Protein AF-A0A3R9IF49-F1 (afdb_monomer)

Nearest PDB structures (foldseek):
  6yjb-assembly1_A  TM=4.197E-01  e=7.872E-03  Vibrio campbellii
  8a8d-assembly1_B  TM=4.995E-01  e=1.481E-02  Methanothermococcus thermolithotrophicus DSM 2095
  1v47-assembly1_B  TM=5.866E-01  e=1.271E-01  Thermus thermophilus
  8a8g-assembly1_A-2  TM=4.624E-01  e=3.590E-02  Methanothermococcus thermolithotrophicus DSM 2095
  1v47-assembly1_A  TM=5.482E-01  e=1.442E-01  Thermus thermophilus

Structure (mmCIF, N/CA/C/O backbone):
data_AF-A0A3R9IF49-F1
#
_entry.id   AF-A0A3R9IF49-F1
#
loop_
_atom_site.group_PDB
_atom_site.id
_atom_site.type_symbol
_atom_site.label_atom_id
_atom_site.label_alt_id
_atom_site.label_comp_id
_atom_site.label_asym_id
_atom_site.label_entity_id
_atom_site.label_seq_id
_atom_site.pdbx_PDB_ins_code
_atom_site.Cartn_x
_atom_site.Cartn_y
_atom_site.Cartn_z
_atom_site.occupancy
_atom_site.B_iso_or_equiv
_atom_site.auth_seq_id
_atom_site.auth_comp_id
_atom_site.auth_asym_id
_atom_site.auth_atom_id
_atom_site.pdbx_PDB_model_num
ATOM 1 N N . MET A 1 1 ? -14.231 13.032 -11.264 1.00 47.62 1 MET A N 1
ATOM 2 C CA . MET A 1 1 ? -12.954 13.617 -10.792 1.00 47.62 1 MET A CA 1
ATOM 3 C C . MET A 1 1 ? -12.631 13.028 -9.426 1.00 47.62 1 MET A C 1
ATOM 5 O O . MET A 1 1 ? -13.402 13.244 -8.494 1.00 47.62 1 MET A O 1
ATOM 9 N N . LEU A 1 2 ? -11.551 12.254 -9.310 1.00 62.62 2 LEU A N 1
ATOM 10 C CA . LEU A 1 2 ? -11.118 11.688 -8.028 1.00 62.62 2 LEU A CA 1
ATOM 11 C C . LEU A 1 2 ? -10.681 12.828 -7.089 1.00 62.62 2 LEU A C 1
ATOM 13 O O . LEU A 1 2 ? -9.998 13.767 -7.506 1.00 62.62 2 LEU A O 1
ATOM 17 N N . LYS A 1 3 ? -11.138 12.792 -5.832 1.00 67.62 3 LYS A N 1
ATOM 18 C CA . LYS A 1 3 ? -10.869 13.834 -4.816 1.00 67.62 3 LYS A CA 1
ATOM 19 C C . LYS A 1 3 ? -9.808 13.427 -3.777 1.00 67.62 3 LYS A C 1
ATOM 21 O O . LYS A 1 3 ? -9.515 14.225 -2.884 1.00 67.62 3 LYS A O 1
ATOM 26 N N . GLY A 1 4 ? -9.263 12.214 -3.884 1.00 83.62 4 GLY A N 1
ATOM 27 C CA . GLY A 1 4 ? -8.267 11.662 -2.963 1.00 83.62 4 GLY A CA 1
ATOM 28 C C . GLY A 1 4 ? -6.827 12.049 -3.310 1.00 83.62 4 GLY A C 1
ATOM 29 O O . GLY A 1 4 ? -6.534 12.530 -4.403 1.00 83.62 4 GLY A O 1
ATOM 30 N N . ASN A 1 5 ? -5.924 11.832 -2.364 1.00 95.19 5 ASN A N 1
ATOM 31 C CA . ASN 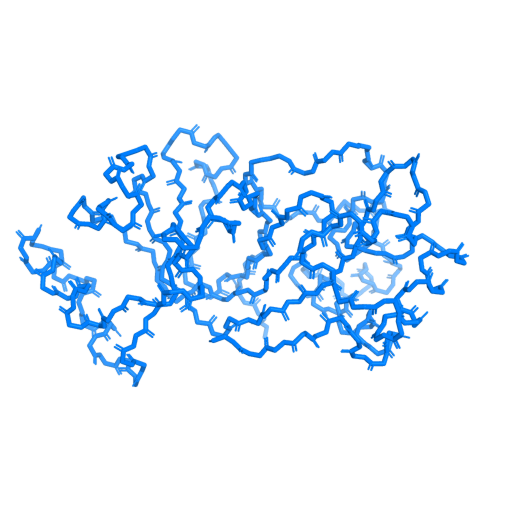A 1 5 ? -4.478 11.868 -2.548 1.00 95.19 5 ASN A CA 1
ATOM 32 C C . ASN A 1 5 ? -3.920 10.440 -2.623 1.00 95.19 5 ASN A C 1
ATOM 34 O O . ASN A 1 5 ? -4.587 9.480 -2.240 1.00 95.19 5 ASN A O 1
ATOM 38 N N . VAL A 1 6 ? -2.665 10.322 -3.055 1.00 96.75 6 VAL A N 1
ATOM 39 C CA . VAL A 1 6 ? -1.906 9.069 -2.988 1.00 96.75 6 VAL A CA 1
ATOM 40 C C . VAL A 1 6 ? -0.803 9.194 -1.949 1.00 96.75 6 VAL A C 1
ATOM 42 O O . VAL A 1 6 ? -0.102 10.208 -1.891 1.00 96.75 6 VAL A O 1
ATOM 45 N N . PHE A 1 7 ? -0.617 8.140 -1.166 1.00 97.12 7 PHE A N 1
ATOM 46 C CA . PHE A 1 7 ? 0.466 8.007 -0.207 1.00 97.12 7 PHE A CA 1
ATOM 47 C C . PHE A 1 7 ? 1.271 6.739 -0.452 1.00 97.12 7 PHE A C 1
ATOM 49 O O . PHE A 1 7 ? 0.788 5.762 -1.022 1.00 97.12 7 PHE A O 1
ATOM 56 N N . VAL A 1 8 ? 2.501 6.753 0.046 1.00 96.12 8 VAL A N 1
ATOM 57 C CA . VAL A 1 8 ? 3.316 5.556 0.226 1.00 96.12 8 VAL A CA 1
ATOM 58 C C . VAL A 1 8 ? 3.676 5.448 1.698 1.00 96.12 8 VAL A C 1
ATOM 60 O O . VAL A 1 8 ? 4.053 6.447 2.308 1.00 96.12 8 VAL A O 1
ATOM 63 N N . MET A 1 9 ? 3.557 4.253 2.267 1.00 95.38 9 MET A N 1
ATOM 64 C CA . MET A 1 9 ? 3.900 3.969 3.658 1.00 95.38 9 MET A CA 1
ATOM 65 C C . MET A 1 9 ? 4.804 2.746 3.753 1.00 95.38 9 MET A C 1
ATOM 67 O O . MET A 1 9 ? 4.499 1.683 3.214 1.00 95.38 9 MET A O 1
ATOM 71 N N . ALA A 1 10 ? 5.916 2.875 4.470 1.00 91.88 10 ALA A N 1
ATOM 72 C CA . ALA A 1 10 ? 6.783 1.746 4.765 1.00 91.88 10 ALA A CA 1
ATOM 73 C C . ALA A 1 10 ? 6.078 0.754 5.710 1.00 91.88 10 ALA A C 1
ATOM 75 O O . ALA A 1 10 ? 5.710 1.095 6.831 1.00 91.88 10 ALA A O 1
ATOM 76 N N . GLY A 1 11 ? 5.926 -0.492 5.261 1.00 89.81 11 GLY A N 1
ATOM 77 C CA . GLY A 1 11 ? 5.289 -1.580 6.002 1.00 89.81 11 GLY A CA 1
ATOM 78 C C . GLY A 1 11 ? 6.124 -2.110 7.172 1.00 89.81 11 GLY A C 1
ATOM 79 O O . GLY A 1 11 ? 5.577 -2.627 8.144 1.00 89.81 11 GLY A O 1
ATOM 80 N N . GLY A 1 12 ? 7.456 -1.987 7.098 1.00 86.75 12 GLY A N 1
ATOM 81 C CA . GLY A 1 12 ? 8.365 -2.461 8.147 1.00 86.75 12 GLY A CA 1
ATOM 82 C C . GLY A 1 12 ? 8.108 -3.922 8.531 1.00 86.75 12 GLY A C 1
ATOM 83 O O . GLY A 1 12 ? 7.781 -4.746 7.678 1.00 86.75 12 GLY A O 1
ATOM 84 N N . ASP A 1 13 ? 8.270 -4.266 9.804 1.00 84.94 13 ASP A N 1
ATOM 85 C CA . ASP A 1 13 ? 7.968 -5.622 10.289 1.00 84.94 13 ASP A CA 1
ATOM 86 C C . ASP A 1 13 ? 6.469 -5.872 10.467 1.00 84.94 13 ASP A C 1
ATOM 88 O O . ASP A 1 13 ? 6.040 -7.020 10.550 1.00 84.94 13 ASP A O 1
ATOM 92 N N . GLY A 1 14 ? 5.658 -4.810 10.466 1.00 84.00 14 GLY A N 1
ATOM 93 C CA . GLY A 1 14 ? 4.207 -4.911 10.604 1.00 84.00 14 GLY A CA 1
ATOM 94 C C . GLY A 1 14 ? 3.562 -5.711 9.474 1.00 84.00 14 GLY A C 1
ATOM 95 O O . GLY A 1 14 ? 2.568 -6.375 9.709 1.00 84.00 14 GLY A O 1
ATOM 96 N N . VAL A 1 15 ? 4.152 -5.727 8.274 1.00 89.75 15 VAL A N 1
ATOM 97 C CA . VAL A 1 15 ? 3.642 -6.550 7.163 1.00 89.75 15 VAL A CA 1
ATOM 98 C C . VAL A 1 15 ? 4.211 -7.970 7.137 1.00 89.75 15 VAL A C 1
ATOM 100 O O . VAL A 1 15 ? 3.570 -8.864 6.595 1.00 89.75 15 VAL A O 1
ATOM 103 N N . THR A 1 16 ? 5.403 -8.207 7.693 1.00 88.44 16 THR A N 1
ATOM 104 C CA . THR A 1 16 ? 6.066 -9.525 7.642 1.00 88.44 16 THR A CA 1
ATOM 105 C C . THR A 1 16 ? 5.762 -10.405 8.843 1.00 88.44 16 THR A C 1
ATOM 107 O O . THR A 1 16 ? 5.806 -11.624 8.723 1.00 88.44 16 THR A O 1
ATOM 110 N N . THR A 1 17 ? 5.474 -9.810 9.997 1.00 87.06 17 THR A N 1
ATOM 111 C CA . THR A 1 17 ? 5.221 -10.544 11.234 1.00 87.06 17 THR A CA 1
ATOM 112 C C . THR A 1 17 ? 3.748 -10.960 11.285 1.00 87.06 17 THR A C 1
ATOM 114 O O . THR A 1 17 ? 2.894 -10.084 11.426 1.00 87.06 17 THR A O 1
ATOM 117 N N . PRO A 1 18 ? 3.409 -12.265 11.204 1.00 83.69 18 PRO A N 1
ATOM 118 C CA . PRO A 1 18 ? 2.029 -12.709 10.977 1.00 83.69 18 PRO A CA 1
ATOM 119 C C . PRO A 1 18 ? 1.006 -12.181 11.988 1.00 83.69 18 PRO A C 1
ATOM 121 O O . PRO A 1 18 ? -0.112 -11.841 11.618 1.00 83.69 18 PRO A O 1
ATOM 124 N N . TYR A 1 19 ? 1.383 -12.070 13.264 1.00 82.81 19 TYR A N 1
ATOM 125 C CA . TYR A 1 19 ? 0.484 -11.578 14.311 1.00 82.81 19 TYR A CA 1
ATOM 126 C C . TYR A 1 19 ? 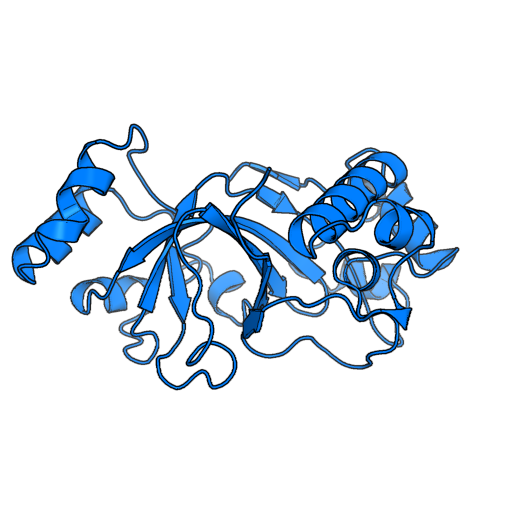0.361 -10.047 14.363 1.00 82.81 19 TYR A C 1
ATOM 128 O O . TYR A 1 19 ? -0.566 -9.563 15.002 1.00 82.81 19 TYR A O 1
ATOM 136 N N . LEU A 1 20 ? 1.256 -9.301 13.702 1.00 86.88 20 LEU A N 1
ATOM 137 C CA . LEU A 1 20 ? 1.191 -7.837 13.568 1.00 86.88 20 LEU A CA 1
ATOM 138 C C . LEU A 1 20 ? 0.577 -7.395 12.233 1.00 86.88 20 LEU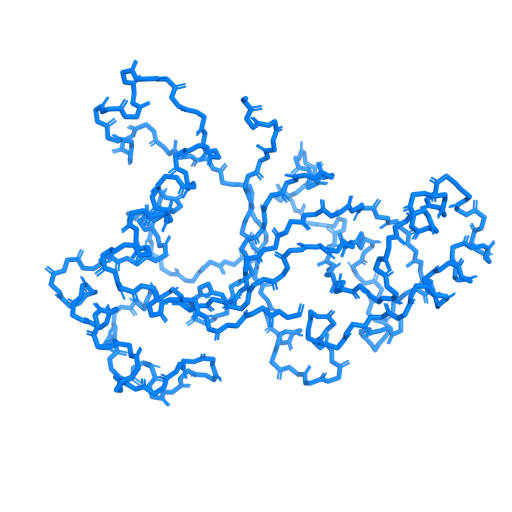 A C 1
ATOM 140 O O . LEU A 1 20 ? 0.205 -6.230 12.096 1.00 86.88 20 LEU A O 1
ATOM 144 N N . ASN A 1 21 ? 0.486 -8.298 11.252 1.00 91.56 21 ASN A N 1
ATOM 145 C CA . ASN A 1 21 ? -0.023 -7.996 9.921 1.00 91.56 21 ASN A CA 1
ATOM 146 C C . ASN A 1 21 ? -1.550 -7.910 9.917 1.00 91.56 21 ASN A C 1
ATOM 148 O O . ASN A 1 21 ? -2.245 -8.799 9.435 1.00 91.56 21 ASN A O 1
ATOM 152 N N . THR A 1 22 ? -2.059 -6.790 10.417 1.00 93.75 22 THR A N 1
ATOM 153 C CA . THR A 1 22 ? -3.482 -6.433 10.425 1.00 93.75 22 THR A CA 1
ATOM 154 C C . THR A 1 22 ? -4.024 -6.028 9.054 1.00 93.75 22 THR A C 1
ATOM 156 O O . THR A 1 22 ? -5.202 -5.695 8.949 1.00 93.75 22 THR A O 1
ATOM 159 N N . ILE A 1 23 ? -3.197 -6.046 7.999 1.00 95.56 23 ILE A N 1
ATOM 160 C CA . ILE A 1 23 ? -3.683 -5.950 6.617 1.00 95.56 23 ILE A CA 1
ATOM 161 C C . ILE A 1 23 ? -4.329 -7.275 6.217 1.00 95.56 23 ILE A C 1
ATOM 163 O O . ILE A 1 23 ? -5.469 -7.283 5.771 1.00 95.56 23 ILE A O 1
ATOM 167 N N . GLU A 1 24 ? -3.622 -8.384 6.429 1.00 94.06 24 GLU A N 1
ATOM 168 C CA . GLU A 1 24 ? -4.104 -9.736 6.107 1.00 94.06 24 GLU A CA 1
ATOM 169 C C . GLU A 1 24 ? -4.939 -10.335 7.258 1.00 94.06 24 GLU A C 1
ATOM 171 O O . GLU A 1 24 ? -5.931 -11.020 7.027 1.00 94.06 24 GLU A O 1
ATOM 176 N N . LYS A 1 25 ? -4.585 -10.050 8.518 1.00 93.75 25 LYS A N 1
ATOM 177 C CA . LYS A 1 25 ? -5.338 -10.463 9.711 1.00 93.75 25 LYS A CA 1
ATOM 178 C C . LYS A 1 25 ? -6.337 -9.374 10.105 1.00 93.75 25 LYS A C 1
ATOM 180 O O . LYS A 1 25 ? -6.077 -8.579 11.010 1.00 93.75 25 LYS A O 1
ATOM 185 N N . LYS A 1 26 ? -7.462 -9.332 9.392 1.00 95.19 26 LYS A N 1
ATOM 186 C CA . LYS A 1 26 ? -8.528 -8.342 9.602 1.00 95.19 26 LYS A CA 1
ATOM 187 C C . LYS A 1 26 ? -9.060 -8.365 11.042 1.00 95.19 26 LYS A C 1
ATOM 189 O O . LYS A 1 26 ? -9.093 -9.406 11.699 1.00 95.19 26 LYS A O 1
ATOM 194 N N . VAL A 1 27 ? -9.493 -7.203 11.522 1.00 95.38 27 VAL A N 1
ATOM 195 C CA . VAL A 1 27 ? -10.110 -7.015 12.842 1.00 95.38 27 VAL A CA 1
ATOM 196 C C . VAL A 1 27 ? -11.622 -6.947 12.671 1.00 95.38 27 VAL A C 1
ATOM 198 O O . VAL A 1 27 ? -12.117 -6.210 11.819 1.00 95.38 27 VAL A O 1
ATOM 201 N N . HIS A 1 28 ? -12.365 -7.711 13.471 1.00 96.75 28 HIS A N 1
ATOM 202 C CA . HIS A 1 28 ? -13.824 -7.744 13.389 1.00 96.75 28 HIS A CA 1
ATOM 203 C C . HIS A 1 28 ? -14.451 -6.380 13.695 1.00 96.75 28 HIS A C 1
ATOM 205 O O . HIS A 1 28 ? -14.035 -5.682 14.624 1.00 96.75 28 HIS A O 1
ATOM 211 N N . LYS A 1 29 ? -15.508 -6.041 12.948 1.00 96.25 29 LYS A N 1
ATOM 212 C CA . LYS A 1 29 ? -16.317 -4.829 13.135 1.00 96.25 29 LYS A CA 1
ATOM 213 C C . LYS A 1 29 ? -16.758 -4.669 14.588 1.00 96.25 29 LYS A C 1
ATOM 215 O O . LYS A 1 29 ? -16.563 -3.605 15.168 1.00 96.25 29 LYS A O 1
ATOM 220 N N . SER A 1 30 ? -17.296 -5.733 15.185 1.00 95.69 30 SER A N 1
ATOM 221 C CA . SER A 1 30 ? -17.774 -5.743 16.574 1.00 95.69 30 SER A CA 1
ATOM 222 C C . SER A 1 30 ? -16.684 -5.355 17.575 1.00 95.69 30 SER A C 1
ATOM 224 O O . SER A 1 30 ? -16.940 -4.589 18.501 1.00 95.69 30 SER A O 1
ATOM 226 N N . THR A 1 31 ? -15.451 -5.813 17.358 1.00 95.25 31 THR A N 1
ATOM 227 C CA . THR A 1 31 ? -14.299 -5.455 18.188 1.00 95.25 31 THR A CA 1
ATOM 228 C C . THR A 1 31 ? -13.953 -3.974 18.066 1.00 95.25 31 THR A C 1
ATOM 230 O O . THR A 1 31 ? -13.749 -3.312 19.079 1.00 95.25 31 THR A O 1
ATOM 233 N N . ILE A 1 32 ? -13.918 -3.436 16.842 1.00 95.25 32 ILE A N 1
ATOM 234 C CA . ILE A 1 32 ? -13.629 -2.013 16.603 1.00 95.25 32 ILE A CA 1
ATOM 235 C C . ILE A 1 32 ? -14.705 -1.138 17.255 1.00 95.25 32 ILE A C 1
ATOM 237 O O . ILE A 1 32 ? -14.376 -0.195 17.971 1.00 95.25 32 ILE A O 1
ATOM 241 N N . VAL A 1 33 ? -15.980 -1.468 17.037 1.00 94.81 33 VAL A N 1
ATOM 242 C CA . VAL A 1 33 ? -17.122 -0.734 17.597 1.00 94.81 33 VAL A CA 1
ATOM 243 C C . VAL A 1 33 ? -17.082 -0.743 19.124 1.00 94.81 33 VAL A C 1
ATOM 245 O O . VAL A 1 33 ? -17.115 0.325 19.722 1.00 94.81 33 VAL A O 1
ATOM 248 N N . SER A 1 34 ? -16.909 -1.910 19.752 1.00 93.75 34 SER A N 1
ATOM 249 C CA . SER A 1 34 ? -16.865 -2.032 21.217 1.00 93.75 34 SER A CA 1
ATOM 250 C C . SER A 1 34 ? -15.756 -1.182 21.858 1.00 93.75 34 SER A C 1
ATOM 252 O O . SER A 1 34 ? -15.956 -0.565 22.908 1.00 93.75 34 SER A O 1
ATOM 254 N N . ILE A 1 35 ? -14.590 -1.099 21.210 1.00 93.50 35 ILE A N 1
ATOM 255 C CA . ILE A 1 35 ? -13.485 -0.246 21.666 1.00 93.50 35 ILE A CA 1
ATOM 256 C C . ILE A 1 35 ? -13.857 1.235 21.548 1.00 93.50 35 ILE A C 1
ATOM 258 O O . ILE A 1 35 ? -13.663 1.992 22.497 1.00 93.50 35 ILE A O 1
ATOM 262 N N . LEU A 1 36 ? -14.421 1.648 20.410 1.00 92.69 36 LEU A N 1
ATOM 263 C CA . LEU A 1 36 ? -14.834 3.036 20.188 1.00 92.69 36 LEU A CA 1
ATOM 264 C C . LEU A 1 36 ? -15.948 3.475 21.151 1.00 92.69 36 LEU A C 1
ATOM 266 O O . LEU A 1 36 ? -15.927 4.612 21.616 1.00 92.69 36 LEU A O 1
ATOM 270 N N . GLU A 1 37 ? -16.882 2.583 21.487 1.00 92.69 37 GLU A N 1
ATOM 271 C CA . GLU A 1 37 ? -17.917 2.824 22.502 1.00 92.69 37 GLU A CA 1
ATOM 272 C C . GLU A 1 37 ? -17.296 3.074 23.877 1.00 92.69 37 GLU A C 1
ATOM 274 O O . GLU A 1 37 ? -17.644 4.042 24.550 1.00 92.69 37 GLU A O 1
ATOM 279 N N . THR A 1 38 ? -16.319 2.250 24.267 1.00 91.62 38 THR A N 1
ATOM 280 C CA . THR A 1 38 ? -15.616 2.383 25.553 1.00 91.62 38 THR A CA 1
ATOM 281 C C . THR A 1 38 ? -14.822 3.694 25.642 1.00 91.62 38 THR A C 1
ATOM 283 O O . THR A 1 38 ? -14.666 4.258 26.725 1.00 91.62 38 THR A O 1
ATOM 286 N N . GLU A 1 39 ? -14.339 4.211 24.510 1.00 90.19 39 GLU A N 1
ATOM 287 C CA . GLU A 1 39 ? -13.595 5.476 24.422 1.00 90.19 39 GLU A CA 1
ATOM 288 C C . GLU A 1 39 ? -14.485 6.710 24.171 1.00 90.19 39 GLU A C 1
ATOM 290 O O . GLU A 1 39 ? -13.967 7.821 24.095 1.00 90.19 39 GLU A O 1
ATOM 295 N N . ASN A 1 40 ? -15.816 6.554 24.113 1.00 83.81 40 ASN A N 1
ATOM 296 C CA . ASN A 1 40 ? -16.788 7.611 23.788 1.00 83.81 40 ASN A CA 1
ATOM 297 C C . ASN A 1 40 ? -16.578 8.270 22.404 1.00 83.81 40 ASN A C 1
ATOM 299 O O . ASN A 1 40 ? -16.945 9.426 22.184 1.00 83.81 40 ASN A O 1
ATOM 303 N N . GLU A 1 41 ? -16.044 7.527 21.433 1.00 81.75 41 GLU A N 1
ATOM 304 C CA . GLU A 1 41 ? -15.771 7.983 20.062 1.00 81.75 41 GLU A CA 1
ATOM 305 C C . GLU A 1 41 ? -16.992 7.791 19.133 1.00 81.75 41 GLU A C 1
ATOM 307 O O . GLU A 1 41 ? -16.899 7.262 18.020 1.00 81.75 41 GLU A O 1
ATOM 312 N N . CYS A 1 42 ? -18.174 8.228 19.584 1.00 74.06 42 CYS A N 1
ATOM 313 C CA . CYS A 1 42 ? -19.468 7.919 18.955 1.00 74.06 42 CYS A CA 1
ATOM 314 C C . CYS A 1 42 ? -19.588 8.358 17.485 1.00 74.06 42 CYS A C 1
ATOM 316 O O . CYS A 1 42 ? -20.250 7.693 16.686 1.00 74.06 42 CYS A O 1
ATOM 318 N N . ASN A 1 43 ? -18.904 9.438 17.096 1.00 77.81 43 ASN A N 1
ATOM 319 C CA . ASN A 1 43 ? -18.892 9.931 15.713 1.00 77.81 43 ASN A CA 1
ATOM 320 C C . ASN A 1 43 ? -18.246 8.935 14.736 1.00 77.81 43 ASN A C 1
ATOM 322 O O . ASN A 1 43 ? -18.532 8.945 13.536 1.00 77.81 43 ASN A O 1
ATOM 326 N N . ASN A 1 44 ? -17.365 8.064 15.233 1.00 81.12 44 ASN A N 1
ATOM 327 C CA . ASN A 1 44 ? -16.672 7.093 14.402 1.00 81.12 44 ASN A CA 1
ATOM 328 C C . ASN A 1 44 ? -17.504 5.831 14.142 1.00 81.12 44 ASN A C 1
ATOM 330 O O . ASN A 1 44 ? -17.361 5.230 13.077 1.00 81.12 44 ASN A O 1
ATOM 334 N N . ILE A 1 45 ? -18.406 5.496 15.066 1.00 87.94 45 ILE A N 1
ATOM 335 C CA . ILE A 1 45 ? -19.149 4.233 15.112 1.00 87.94 45 ILE A CA 1
ATOM 336 C C . ILE A 1 45 ? -20.138 4.093 13.955 1.00 87.94 45 ILE A C 1
ATOM 338 O O . ILE A 1 45 ? -20.146 3.057 13.295 1.00 87.94 45 ILE A O 1
ATOM 342 N N . LYS A 1 46 ? -20.941 5.132 13.686 1.00 89.50 46 LYS A N 1
ATOM 343 C CA . LYS A 1 46 ? -22.066 5.057 12.739 1.00 89.50 46 LYS A CA 1
ATOM 344 C C . LYS A 1 46 ? -21.645 4.535 11.361 1.00 89.50 46 LYS A C 1
ATOM 346 O O . LYS A 1 46 ? -22.182 3.541 10.892 1.00 89.50 46 LYS A O 1
ATOM 351 N N . GLU A 1 47 ? -20.625 5.143 10.759 1.00 88.38 47 GLU A N 1
ATOM 352 C CA . GLU A 1 47 ? -20.135 4.735 9.432 1.00 88.38 47 GLU A CA 1
ATOM 353 C C . GLU A 1 47 ? -19.563 3.305 9.419 1.00 88.38 47 GLU A C 1
ATOM 355 O O . GLU A 1 47 ? -19.684 2.603 8.422 1.00 88.38 47 GLU A O 1
ATOM 360 N N . ILE A 1 48 ? -18.940 2.857 10.517 1.00 92.12 48 ILE A N 1
ATOM 361 C CA . ILE A 1 48 ? -18.386 1.497 10.629 1.00 92.12 48 ILE A CA 1
ATOM 362 C C . ILE A 1 48 ? -19.514 0.466 10.763 1.00 92.12 48 ILE A C 1
ATOM 364 O O . ILE A 1 48 ? -19.425 -0.616 10.187 1.00 92.12 48 ILE A O 1
ATOM 368 N N . GLN A 1 49 ? -20.577 0.797 11.500 1.00 91.94 49 GLN A N 1
ATOM 369 C CA . GLN A 1 49 ? -21.758 -0.055 11.649 1.00 91.94 49 GLN A CA 1
ATOM 370 C C . GLN A 1 49 ? -22.567 -0.162 10.351 1.00 91.94 49 GLN A C 1
ATOM 372 O O . GLN A 1 49 ? -23.026 -1.251 10.021 1.00 91.94 49 GLN A O 1
ATOM 377 N N . GLU A 1 50 ? -22.705 0.943 9.614 1.00 92.19 50 GLU A N 1
ATOM 378 C CA . GLU A 1 50 ? -23.426 1.005 8.333 1.00 92.19 50 GLU A CA 1
ATOM 379 C C . GLU A 1 50 ? -22.684 0.304 7.180 1.00 92.19 50 GLU A C 1
ATOM 381 O O . GLU A 1 50 ? -23.280 0.032 6.141 1.00 92.19 50 GLU A O 1
ATOM 386 N N . SER A 1 51 ? -21.393 0.002 7.343 1.00 91.38 51 SER A N 1
ATOM 387 C CA . SER A 1 51 ? -20.604 -0.747 6.361 1.00 91.38 51 SER A CA 1
ATOM 388 C C . SER A 1 51 ? -21.053 -2.207 6.269 1.00 91.38 51 SER A C 1
ATOM 390 O O . SER A 1 51 ? -21.231 -2.867 7.289 1.00 91.38 51 SER A O 1
ATOM 392 N N . GLU A 1 52 ? -21.127 -2.760 5.058 1.00 93.25 52 GLU A N 1
ATOM 393 C CA . GLU A 1 52 ? -21.433 -4.185 4.833 1.00 93.25 52 GLU A CA 1
ATOM 394 C C . GLU A 1 52 ? -20.289 -5.120 5.279 1.00 93.25 52 GLU A C 1
ATOM 396 O O . GLU A 1 52 ? -20.520 -6.272 5.629 1.00 93.25 52 GLU A O 1
ATOM 401 N N . GLU A 1 53 ? -19.052 -4.616 5.329 1.00 93.12 53 GLU A N 1
ATOM 402 C CA . GLU A 1 53 ? -17.856 -5.369 5.739 1.00 93.12 53 GLU A CA 1
ATOM 403 C C . GLU A 1 53 ? -17.880 -5.782 7.218 1.00 93.12 53 GLU A C 1
ATOM 405 O O . GLU A 1 53 ? -17.888 -4.920 8.091 1.00 93.12 53 GLU A O 1
ATOM 410 N N . GLU A 1 54 ? -17.790 -7.080 7.523 1.00 95.25 54 GLU A N 1
ATOM 411 C CA . GLU A 1 54 ? -17.774 -7.611 8.903 1.00 95.25 54 GLU A CA 1
ATOM 412 C C . GLU A 1 54 ? -16.391 -7.598 9.575 1.00 95.25 54 GLU A C 1
ATOM 414 O O . GLU A 1 54 ? -16.257 -7.787 10.791 1.00 95.25 54 GLU A O 1
ATOM 419 N N . SER A 1 55 ? -15.335 -7.363 8.801 1.00 96.44 55 SER A N 1
ATOM 420 C CA . SER A 1 55 ? -13.972 -7.238 9.311 1.00 96.44 55 SER A CA 1
ATOM 421 C C . SER A 1 55 ? -13.164 -6.289 8.440 1.00 96.44 55 SER A C 1
ATOM 423 O O . SER A 1 55 ? -13.376 -6.219 7.234 1.00 96.44 55 SER A O 1
ATOM 425 N N . PHE A 1 56 ? -12.219 -5.576 9.043 1.00 97.38 56 PHE A N 1
ATOM 426 C CA . PHE A 1 56 ? -11.438 -4.560 8.352 1.00 97.38 56 PHE A CA 1
ATOM 427 C C . PHE A 1 56 ? -9.946 -4.809 8.476 1.00 97.38 56 PHE A C 1
ATOM 429 O O . PHE A 1 56 ? -9.437 -5.156 9.545 1.00 97.38 56 PHE A O 1
ATOM 436 N N . SER A 1 57 ? -9.232 -4.545 7.389 1.00 97.38 57 SER A N 1
ATOM 437 C CA . SER A 1 57 ? -7.789 -4.360 7.437 1.00 97.38 57 SER A CA 1
ATOM 438 C C . SER A 1 57 ? -7.478 -3.033 8.127 1.00 97.38 57 SER A C 1
ATOM 440 O O . SER A 1 57 ? -8.106 -2.010 7.838 1.00 97.38 57 SER A O 1
ATOM 442 N N . ILE A 1 58 ? -6.498 -3.036 9.028 1.00 96.25 58 ILE A N 1
ATOM 443 C CA . ILE A 1 58 ? -6.100 -1.842 9.782 1.00 96.25 58 ILE A CA 1
ATOM 444 C C . ILE A 1 58 ? -4.616 -1.562 9.564 1.00 96.25 58 ILE A C 1
ATOM 446 O O . ILE A 1 58 ? -3.790 -2.474 9.582 1.00 96.25 58 ILE A O 1
ATOM 450 N N . TRP A 1 59 ? -4.266 -0.289 9.394 1.00 95.06 59 TRP A N 1
ATOM 451 C CA . TRP A 1 59 ? -2.886 0.195 9.430 1.00 95.06 59 TRP A CA 1
ATOM 452 C C . TRP A 1 59 ? -2.739 1.364 10.404 1.00 95.06 59 TRP A C 1
ATOM 454 O O . TRP A 1 59 ? -3.736 1.905 10.877 1.00 95.06 59 TRP A O 1
ATOM 464 N N . GLY A 1 60 ? -1.511 1.760 10.727 1.00 92.00 60 GLY A N 1
ATOM 465 C CA . GLY A 1 60 ? -1.262 2.801 11.720 1.00 92.00 60 GLY A CA 1
ATOM 466 C C . GLY A 1 60 ? -0.097 3.709 11.358 1.00 92.00 60 GLY A C 1
ATOM 467 O O . GLY A 1 60 ? 0.841 3.300 10.673 1.00 92.00 60 GLY A O 1
ATOM 468 N N . TYR A 1 61 ? -0.152 4.952 11.834 1.00 91.44 61 TYR A N 1
ATOM 469 C CA . TYR A 1 61 ? 0.978 5.877 11.772 1.00 91.44 61 TYR A CA 1
ATOM 470 C C . TYR A 1 61 ? 1.067 6.747 13.030 1.00 91.44 61 TYR A C 1
ATOM 472 O O . TYR A 1 61 ? 0.101 6.933 13.774 1.00 91.44 61 TYR A O 1
ATOM 480 N N . SER A 1 62 ? 2.270 7.260 13.287 1.00 89.00 62 SER A N 1
ATOM 481 C CA . SER A 1 62 ? 2.560 8.073 14.468 1.00 89.00 62 SER A CA 1
ATOM 482 C C . SER A 1 62 ? 2.192 9.536 14.263 1.00 89.00 62 SER A C 1
ATOM 484 O O . SER A 1 62 ? 2.416 10.111 13.201 1.00 89.00 62 SER A O 1
ATOM 486 N N . GLU A 1 63 ? 1.760 10.193 15.333 1.00 88.12 63 GLU A N 1
ATOM 487 C CA . GLU A 1 63 ? 1.641 11.647 15.417 1.00 88.12 63 GLU A CA 1
ATOM 488 C C . GLU A 1 63 ? 2.964 12.397 15.281 1.00 88.12 63 GLU A C 1
ATOM 490 O O . GLU A 1 63 ? 2.986 13.599 15.004 1.00 88.12 63 GLU A O 1
ATOM 495 N N . ARG A 1 64 ? 4.081 11.685 15.432 1.00 86.94 64 ARG A N 1
ATOM 496 C CA . ARG A 1 64 ? 5.425 12.226 15.236 1.00 86.94 64 ARG A CA 1
ATOM 497 C C . ARG A 1 64 ? 5.882 12.177 13.780 1.00 86.94 64 ARG A C 1
ATOM 499 O O . ARG A 1 64 ? 6.949 12.713 13.493 1.00 86.94 64 ARG A O 1
ATOM 506 N N . ASP A 1 65 ? 5.099 11.592 12.870 1.00 86.31 65 ASP A N 1
ATOM 507 C CA . ASP A 1 65 ? 5.447 11.542 11.450 1.00 86.31 65 ASP A CA 1
ATOM 508 C C . ASP A 1 65 ? 5.392 12.946 10.824 1.00 86.31 65 ASP A C 1
ATOM 510 O O . ASP A 1 65 ? 4.329 13.507 10.546 1.00 86.31 65 ASP A O 1
ATOM 514 N N . ASN A 1 66 ? 6.570 13.534 10.608 1.00 85.69 66 ASN A N 1
ATOM 515 C CA . ASN A 1 66 ? 6.704 14.890 10.080 1.00 85.69 66 ASN A CA 1
ATOM 516 C C . ASN A 1 66 ? 6.188 15.032 8.640 1.00 85.69 66 ASN A C 1
ATOM 518 O O . ASN A 1 66 ? 5.807 16.135 8.252 1.00 85.69 66 ASN A O 1
ATOM 522 N N . ASN A 1 67 ? 6.135 13.945 7.865 1.00 87.62 67 ASN A N 1
ATOM 523 C CA . ASN A 1 67 ? 5.631 13.981 6.495 1.00 87.62 67 ASN A CA 1
ATOM 524 C C . ASN A 1 67 ? 4.098 14.008 6.456 1.00 87.62 67 ASN A C 1
ATOM 526 O O . ASN A 1 67 ? 3.523 14.534 5.501 1.00 87.62 67 ASN A O 1
ATOM 530 N N . LEU A 1 68 ? 3.437 13.470 7.487 1.00 90.06 68 LEU A N 1
ATOM 531 C CA . LEU A 1 68 ? 1.977 13.400 7.568 1.00 90.06 68 LEU A CA 1
ATOM 532 C C . LEU A 1 68 ? 1.342 14.498 8.428 1.00 90.06 68 LEU A C 1
ATOM 534 O O . LEU A 1 68 ? 0.179 14.813 8.203 1.00 90.06 68 LEU A O 1
ATOM 538 N N . LYS A 1 69 ? 2.076 15.147 9.345 1.00 84.00 69 LYS A N 1
ATOM 539 C CA . LYS A 1 69 ? 1.535 16.215 10.221 1.00 84.00 69 LYS A CA 1
ATOM 540 C C . LYS A 1 69 ? 0.740 17.298 9.483 1.00 84.00 69 LYS A C 1
ATOM 542 O O . LYS A 1 69 ? -0.317 17.702 9.949 1.00 84.00 69 LYS A O 1
ATOM 547 N N . GLY A 1 70 ? 1.250 17.778 8.346 1.00 82.25 70 GLY A N 1
ATOM 548 C CA . GLY A 1 70 ? 0.594 18.836 7.565 1.00 82.25 70 GLY A CA 1
ATOM 549 C C . GLY A 1 70 ? -0.356 18.332 6.477 1.00 82.25 70 GLY A C 1
ATOM 550 O O . GLY A 1 70 ? -1.089 19.122 5.893 1.00 82.25 70 GLY A O 1
ATOM 551 N N . ASN A 1 71 ? -0.310 17.040 6.148 1.00 86.56 71 ASN A N 1
ATOM 552 C CA . ASN A 1 71 ? -1.099 16.435 5.074 1.00 86.56 71 ASN A CA 1
ATOM 553 C C . ASN A 1 71 ? -1.430 14.976 5.430 1.00 86.56 71 ASN A C 1
ATOM 555 O O . ASN A 1 71 ? -0.908 14.068 4.776 1.00 86.56 71 ASN A O 1
ATOM 559 N N . PRO A 1 72 ? -2.245 14.733 6.469 1.00 93.00 72 PRO A N 1
ATOM 560 C CA . PRO A 1 72 ? -2.572 13.376 6.871 1.00 93.00 72 PRO A CA 1
ATOM 561 C C . PRO A 1 72 ? -3.475 12.702 5.825 1.00 93.00 72 PRO A C 1
ATOM 563 O O . PRO A 1 72 ? -4.193 13.398 5.094 1.00 93.00 72 PRO A O 1
ATOM 566 N N . PRO A 1 73 ? -3.464 11.361 5.751 1.00 95.44 73 PRO A N 1
ATOM 567 C CA . PRO A 1 73 ? -4.453 10.620 4.981 1.00 95.44 73 PRO A CA 1
ATOM 568 C C . PRO A 1 73 ? -5.868 10.901 5.493 1.00 95.44 73 PRO A C 1
ATOM 570 O O . PRO A 1 73 ? -6.079 11.134 6.683 1.00 95.44 73 PRO A O 1
ATOM 573 N N . LYS A 1 74 ? -6.846 10.833 4.597 1.00 95.19 74 LYS A N 1
ATOM 574 C CA . LYS A 1 74 ? -8.280 10.932 4.896 1.00 95.19 74 LYS A CA 1
ATOM 575 C C . LYS A 1 74 ? -9.067 9.882 4.113 1.00 95.19 74 LYS A C 1
ATOM 577 O O . LYS A 1 74 ? -8.527 9.219 3.232 1.00 95.19 74 LYS A O 1
ATOM 582 N N . SER A 1 75 ? -10.356 9.749 4.422 1.00 94.88 75 SER A N 1
ATOM 583 C CA . SER A 1 75 ? -11.253 8.843 3.696 1.00 94.88 75 SER A CA 1
ATOM 584 C C . SER A 1 75 ? -11.190 9.073 2.178 1.00 94.88 75 SER A C 1
ATOM 586 O O . SER A 1 75 ? -11.194 10.215 1.706 1.00 94.88 75 SER A O 1
ATOM 588 N N . GLY A 1 76 ? -11.104 7.978 1.424 1.00 95.25 76 GLY A N 1
ATOM 589 C CA . GLY A 1 76 ? -10.983 7.959 -0.032 1.00 95.25 76 GLY A CA 1
ATOM 590 C C . GLY A 1 76 ? -9.565 8.162 -0.576 1.00 95.25 76 GLY A C 1
ATOM 591 O O . GLY A 1 76 ? -9.381 8.071 -1.789 1.00 95.25 76 GLY A O 1
ATOM 592 N N . ASP A 1 77 ? -8.568 8.425 0.274 1.00 97.19 77 ASP A N 1
ATOM 593 C CA . ASP A 1 77 ? -7.170 8.447 -0.158 1.00 97.19 77 ASP A CA 1
ATOM 594 C C . ASP A 1 77 ? -6.658 7.028 -0.445 1.00 97.19 77 ASP A C 1
ATOM 596 O O . ASP A 1 77 ? -7.114 6.044 0.142 1.00 97.19 77 ASP A O 1
ATOM 600 N N . ILE A 1 78 ? -5.681 6.934 -1.344 1.00 97.69 78 ILE A N 1
ATOM 601 C CA . ILE A 1 78 ? -5.044 5.680 -1.749 1.00 97.69 78 ILE A CA 1
ATOM 602 C C . ILE A 1 78 ? -3.682 5.574 -1.081 1.00 97.69 78 ILE A C 1
ATOM 604 O O . ILE A 1 78 ? -2.928 6.549 -1.029 1.00 97.69 78 ILE A O 1
ATOM 608 N N . ILE A 1 79 ? -3.340 4.386 -0.595 1.00 98.00 79 ILE A N 1
ATOM 609 C CA . ILE A 1 79 ? -2.049 4.127 0.034 1.00 98.00 79 ILE A CA 1
ATOM 610 C C . ILE A 1 79 ? -1.413 2.900 -0.609 1.00 98.00 79 ILE A C 1
ATOM 612 O O . ILE A 1 79 ? -2.024 1.838 -0.696 1.00 98.00 79 ILE A O 1
ATOM 616 N N . PHE A 1 80 ? -0.154 3.045 -1.006 1.00 98.12 80 PHE A N 1
ATOM 617 C CA . PHE A 1 80 ? 0.723 1.918 -1.282 1.00 98.12 80 PHE A CA 1
ATOM 618 C C . PHE A 1 80 ? 1.532 1.589 -0.031 1.00 98.12 80 PHE A C 1
ATOM 620 O O . PHE A 1 80 ? 2.258 2.442 0.485 1.00 98.12 80 PHE A O 1
ATOM 627 N N . ILE A 1 81 ? 1.449 0.352 0.447 1.00 97.31 81 ILE A N 1
ATOM 628 C CA . ILE A 1 81 ? 2.283 -0.127 1.552 1.00 97.31 81 ILE A CA 1
ATOM 629 C C . ILE A 1 81 ? 3.472 -0.881 0.962 1.00 97.31 81 ILE A C 1
ATOM 631 O O . ILE A 1 81 ? 3.295 -1.835 0.204 1.00 97.31 81 ILE A O 1
ATOM 635 N N . THR A 1 82 ? 4.689 -0.451 1.292 1.00 95.94 82 THR A N 1
ATOM 636 C CA . THR A 1 82 ? 5.928 -0.968 0.689 1.00 95.94 82 THR A CA 1
ATOM 637 C C . THR A 1 82 ? 6.772 -1.769 1.671 1.00 95.94 82 THR A C 1
ATOM 639 O O . THR A 1 82 ? 6.866 -1.409 2.843 1.00 95.94 82 THR A O 1
ATOM 642 N N . LYS A 1 83 ? 7.496 -2.781 1.195 1.00 94.12 83 LYS A N 1
ATOM 643 C CA . LYS A 1 83 ? 8.533 -3.491 1.961 1.00 94.12 83 LYS A CA 1
ATOM 644 C C . LYS A 1 83 ? 9.720 -3.775 1.052 1.00 94.12 83 LYS A C 1
ATOM 646 O O . LYS A 1 83 ? 9.526 -4.117 -0.104 1.00 94.12 83 LYS A O 1
ATOM 651 N N . ASN A 1 84 ? 10.931 -3.604 1.585 1.00 92.25 84 ASN A N 1
ATOM 652 C CA . ASN A 1 84 ? 12.201 -4.039 0.991 1.00 92.25 84 ASN A CA 1
ATOM 653 C C . ASN A 1 84 ? 12.409 -3.711 -0.499 1.00 92.25 84 ASN A C 1
ATOM 655 O O . ASN A 1 84 ? 13.112 -4.446 -1.177 1.00 92.25 84 ASN A O 1
ATOM 659 N N . ASN A 1 85 ? 11.899 -2.571 -0.974 1.00 94.00 85 ASN A N 1
ATOM 660 C CA . ASN A 1 85 ? 11.920 -2.137 -2.376 1.00 94.00 85 ASN A CA 1
ATOM 661 C C . ASN A 1 85 ? 10.865 -2.769 -3.304 1.00 94.00 85 ASN A C 1
ATOM 663 O O . ASN A 1 85 ? 11.093 -2.906 -4.502 1.00 94.00 85 ASN A O 1
ATOM 667 N N . ALA A 1 86 ? 9.683 -3.081 -2.776 1.00 95.44 86 ALA A N 1
ATOM 668 C CA . ALA A 1 86 ? 8.472 -3.307 -3.562 1.00 95.44 86 ALA A CA 1
ATOM 669 C C . ALA A 1 86 ? 7.239 -2.678 -2.910 1.00 95.44 86 ALA A C 1
ATOM 671 O O . ALA A 1 86 ? 7.162 -2.554 -1.685 1.00 95.44 86 ALA A O 1
ATOM 672 N N . ALA A 1 87 ? 6.260 -2.303 -3.735 1.00 97.38 87 ALA A N 1
ATOM 673 C CA . ALA A 1 87 ? 4.890 -2.099 -3.274 1.00 97.38 87 ALA A CA 1
ATOM 674 C C . ALA A 1 87 ? 4.205 -3.458 -3.105 1.00 97.38 87 ALA A C 1
ATOM 676 O O . ALA A 1 87 ? 4.282 -4.297 -4.002 1.00 97.38 87 ALA A O 1
ATOM 677 N N . ILE A 1 88 ? 3.582 -3.655 -1.941 1.00 97.94 88 ILE A N 1
ATOM 678 C CA . ILE A 1 88 ? 3.048 -4.943 -1.473 1.00 97.94 88 ILE A CA 1
ATOM 679 C C . ILE A 1 88 ? 1.530 -4.910 -1.347 1.00 97.94 88 ILE A C 1
ATOM 681 O O . ILE A 1 88 ? 0.856 -5.891 -1.646 1.00 97.94 88 ILE A O 1
ATOM 685 N N . TYR A 1 89 ? 0.980 -3.780 -0.909 1.00 98.31 89 TYR A N 1
ATOM 686 C CA . TYR A 1 89 ? -0.462 -3.593 -0.838 1.00 98.31 89 TYR A CA 1
ATOM 687 C C . TYR A 1 89 ? -0.848 -2.268 -1.470 1.00 98.31 89 TYR A C 1
ATOM 689 O O . TYR A 1 89 ? -0.148 -1.268 -1.300 1.00 98.31 89 TYR A O 1
ATOM 697 N N . LEU A 1 90 ? -1.978 -2.281 -2.163 1.00 98.44 90 LEU A N 1
ATOM 698 C CA . LEU A 1 90 ? -2.717 -1.112 -2.601 1.00 98.44 90 LEU A CA 1
ATOM 699 C C . LEU A 1 90 ? -4.025 -1.091 -1.819 1.00 98.44 90 LEU A C 1
ATOM 701 O O . LEU A 1 90 ? -4.763 -2.073 -1.834 1.00 98.44 90 LEU A O 1
ATOM 705 N N . VAL A 1 91 ? -4.290 0.003 -1.113 1.00 98.06 91 VAL A N 1
ATOM 706 C CA . VAL A 1 91 ? -5.455 0.108 -0.229 1.00 98.06 91 VAL A CA 1
ATOM 707 C C . VAL A 1 91 ? -6.140 1.454 -0.387 1.00 98.06 91 VAL A C 1
ATOM 709 O O . VAL A 1 91 ? -5.499 2.458 -0.708 1.00 98.06 91 VAL A O 1
ATOM 712 N N . THR A 1 92 ? -7.441 1.487 -0.113 1.00 97.44 92 THR A N 1
ATOM 713 C CA . THR A 1 92 ? -8.206 2.729 0.018 1.00 97.44 92 THR A CA 1
ATOM 714 C C . THR A 1 92 ? -8.512 2.981 1.489 1.00 97.44 92 THR A C 1
ATOM 716 O O . THR A 1 92 ? -8.987 2.090 2.193 1.00 97.44 92 THR A O 1
ATOM 719 N N . VAL A 1 93 ? -8.281 4.201 1.967 1.00 97.69 93 VAL A N 1
ATOM 720 C CA . VAL A 1 93 ? -8.661 4.596 3.326 1.00 97.69 93 VAL A CA 1
ATOM 721 C C . VAL A 1 93 ? -10.181 4.670 3.403 1.00 97.69 93 VAL A C 1
ATOM 723 O O . VAL A 1 93 ? -10.809 5.496 2.740 1.00 97.69 93 VAL A O 1
ATOM 726 N N . PHE A 1 94 ? -10.784 3.820 4.226 1.00 96.06 94 PHE A N 1
ATOM 727 C CA . PHE A 1 94 ? -12.195 3.929 4.570 1.00 96.06 94 PHE A CA 1
ATOM 728 C C . PHE A 1 94 ? -12.396 5.033 5.607 1.00 96.06 94 PHE A C 1
ATOM 730 O O . PHE A 1 94 ? -13.163 5.966 5.372 1.00 96.06 94 PHE A O 1
ATOM 737 N N . LYS A 1 95 ? -11.648 4.970 6.714 1.00 94.50 95 LYS A N 1
ATOM 738 C CA . LYS A 1 95 ? -11.769 5.913 7.828 1.00 94.50 95 LYS A CA 1
ATOM 739 C C . LYS A 1 95 ? -10.450 6.072 8.579 1.00 94.50 95 LYS A C 1
ATOM 741 O O . LYS A 1 95 ? -9.622 5.164 8.584 1.00 94.50 95 LYS A O 1
ATOM 746 N N . VAL A 1 96 ? -10.268 7.225 9.217 1.00 94.56 96 VAL A N 1
ATOM 747 C CA . VAL A 1 96 ? -9.144 7.499 10.121 1.00 94.56 96 VAL A CA 1
ATOM 748 C C . VAL A 1 96 ? -9.704 7.733 11.513 1.00 94.56 96 VAL A C 1
ATOM 750 O O . VAL A 1 96 ? -10.599 8.560 11.665 1.00 94.56 96 VAL A O 1
ATOM 753 N N . ILE A 1 97 ? -9.198 7.002 12.504 1.00 94.25 97 ILE A N 1
ATOM 754 C CA . ILE A 1 97 ? -9.655 7.079 13.895 1.00 94.25 97 ILE A CA 1
ATOM 755 C C . ILE A 1 97 ? -8.472 7.202 14.856 1.00 94.25 97 ILE A C 1
ATOM 757 O O . ILE A 1 97 ? -7.344 6.801 14.550 1.00 94.25 97 ILE A O 1
ATOM 761 N N . GLU A 1 98 ? -8.749 7.708 16.050 1.00 92.06 98 GLU A N 1
ATOM 762 C CA . GLU A 1 98 ? -7.876 7.592 17.212 1.00 92.06 98 GLU A CA 1
ATOM 763 C C . GLU A 1 98 ? -8.569 6.661 18.210 1.00 92.06 98 GLU A C 1
ATOM 765 O O . GLU A 1 98 ? -9.672 6.949 18.648 1.00 92.06 98 GLU A O 1
ATOM 770 N N . ALA A 1 99 ? -7.953 5.522 18.521 1.00 89.44 99 ALA A N 1
ATOM 771 C CA . ALA A 1 99 ? -8.492 4.566 19.490 1.00 89.44 99 ALA A CA 1
ATOM 772 C C . ALA A 1 99 ? -7.332 3.862 20.192 1.00 89.44 99 ALA A C 1
ATOM 774 O O . ALA A 1 99 ? -6.571 3.139 19.542 1.00 89.44 99 ALA A O 1
ATOM 775 N N . LYS A 1 100 ? -7.115 4.124 21.480 1.00 89.25 100 LYS A N 1
ATOM 776 C CA . LYS A 1 100 ? -5.981 3.554 22.241 1.00 89.25 100 LYS A CA 1
ATOM 777 C C . LYS A 1 100 ? -6.177 2.068 22.506 1.00 89.25 100 LYS A C 1
ATOM 779 O O . LYS A 1 100 ? -5.228 1.294 22.478 1.00 89.25 100 LYS A O 1
ATOM 784 N N . GLY A 1 101 ? -7.419 1.660 22.710 1.00 86.88 101 GLY A N 1
ATOM 785 C CA . GLY A 1 101 ? -7.830 0.284 22.894 1.00 86.88 101 GLY A CA 1
ATOM 786 C C . GLY A 1 101 ? -7.634 -0.573 21.652 1.00 86.88 101 GLY A C 1
ATOM 787 O O . GLY A 1 101 ? -7.796 -1.772 21.770 1.00 86.88 101 GLY A O 1
ATOM 788 N N . LEU A 1 102 ? -7.259 -0.017 20.491 1.00 89.12 102 LEU A N 1
ATOM 789 C CA . LEU A 1 102 ? -6.803 -0.802 19.339 1.00 89.12 102 LEU A CA 1
ATOM 790 C C . LEU A 1 102 ? -5.296 -1.076 19.349 1.00 89.12 102 LEU A C 1
ATOM 792 O O . LEU A 1 102 ? -4.848 -1.890 18.554 1.00 89.12 102 LEU A O 1
ATOM 796 N N . ASP A 1 103 ? -4.502 -0.471 20.234 1.00 89.44 103 ASP A N 1
ATOM 797 C CA . ASP A 1 103 ? -3.042 -0.642 20.219 1.00 89.44 103 ASP A CA 1
ATOM 798 C C . ASP A 1 103 ? -2.616 -2.115 20.454 1.00 89.44 103 ASP A C 1
ATOM 800 O O . ASP A 1 103 ? -1.556 -2.535 19.977 1.00 89.44 103 ASP A O 1
ATOM 804 N N . TYR A 1 104 ? -3.455 -2.933 21.111 1.00 86.75 104 TYR A N 1
ATOM 805 C CA . TYR A 1 104 ? -3.184 -4.361 21.355 1.00 86.75 104 TYR A CA 1
ATOM 806 C C . TYR A 1 104 ? -3.049 -5.180 20.064 1.00 86.75 104 TYR A C 1
ATOM 808 O O . TYR A 1 104 ? -2.319 -6.174 20.053 1.00 86.75 104 TYR A O 1
ATOM 816 N N . ILE A 1 105 ? -3.688 -4.763 18.957 1.00 85.88 105 ILE A N 1
ATOM 817 C CA . ILE A 1 105 ? -3.584 -5.469 17.666 1.00 85.88 105 ILE A CA 1
ATOM 818 C C . ILE A 1 105 ? -2.143 -5.457 17.133 1.00 85.88 105 ILE A C 1
ATOM 820 O O . ILE A 1 105 ? -1.783 -6.275 16.290 1.00 85.88 105 ILE A O 1
ATOM 824 N N . TRP A 1 106 ? -1.306 -4.558 17.663 1.00 87.81 106 TRP A N 1
ATOM 825 C CA . TRP A 1 106 ? 0.116 -4.451 17.364 1.00 87.81 106 TRP A CA 1
ATOM 826 C C . TRP A 1 106 ? 1.000 -4.658 18.596 1.00 87.81 106 TRP A C 1
ATOM 828 O O . TRP A 1 106 ? 2.041 -4.010 18.716 1.00 87.81 106 TRP A O 1
ATOM 838 N N . ALA A 1 107 ? 0.607 -5.563 19.499 1.00 84.31 107 ALA A N 1
ATOM 839 C CA . ALA A 1 107 ? 1.345 -5.861 20.730 1.00 84.31 107 ALA A CA 1
ATOM 840 C C . ALA A 1 107 ? 1.588 -4.601 21.587 1.00 84.31 107 ALA A C 1
ATOM 842 O O . ALA A 1 107 ? 2.716 -4.302 21.980 1.00 84.31 107 ALA A O 1
ATOM 843 N N . ASP A 1 108 ? 0.514 -3.837 21.811 1.00 83.38 108 ASP A N 1
ATOM 844 C CA . ASP A 1 108 ? 0.466 -2.622 22.636 1.00 83.38 108 ASP A CA 1
ATOM 845 C C . ASP A 1 108 ? 1.412 -1.502 22.176 1.00 83.38 108 ASP A C 1
ATOM 847 O O . ASP A 1 108 ? 1.890 -0.681 22.969 1.00 83.38 108 ASP A O 1
ATOM 851 N N . ARG A 1 109 ? 1.684 -1.423 20.868 1.00 80.06 109 ARG A N 1
ATOM 852 C CA . ARG A 1 109 ? 2.456 -0.322 20.274 1.00 80.06 109 ARG A CA 1
ATOM 853 C C . ARG A 1 109 ? 1.660 0.985 20.285 1.00 80.06 109 ARG A C 1
ATOM 855 O O . ARG A 1 109 ? 0.991 1.339 19.321 1.00 80.06 109 ARG A O 1
ATOM 862 N N . LYS A 1 110 ? 1.854 1.769 21.345 1.00 82.69 110 LYS A N 1
ATOM 863 C CA . LYS A 1 110 ? 1.195 3.075 21.562 1.00 82.69 110 LYS A CA 1
ATOM 864 C C . LYS A 1 110 ? 1.694 4.215 20.668 1.00 82.69 110 LYS A C 1
ATOM 866 O O . LYS A 1 110 ? 1.130 5.303 20.683 1.00 82.69 110 LYS A O 1
ATOM 871 N N . SER A 1 111 ? 2.784 4.013 19.923 1.00 83.06 111 SER A N 1
ATOM 872 C CA . SER A 1 111 ? 3.389 5.063 19.089 1.00 83.06 111 SER A CA 1
ATOM 873 C C . SER A 1 111 ? 2.614 5.345 17.801 1.00 83.06 111 SER A C 1
ATOM 875 O O . SER A 1 111 ? 2.911 6.330 17.126 1.00 83.06 111 SER A O 1
ATOM 877 N N . TRP A 1 112 ? 1.637 4.508 17.444 1.00 86.94 112 TRP A N 1
ATOM 878 C CA . TRP A 1 112 ? 0.787 4.674 16.265 1.00 86.94 112 TRP A CA 1
ATOM 879 C C . TRP A 1 112 ? -0.581 5.211 16.672 1.00 86.94 112 TRP A C 1
ATOM 881 O O . TRP A 1 112 ? -1.583 4.500 16.666 1.00 86.94 112 TRP A O 1
ATOM 891 N N . LYS A 1 113 ? -0.610 6.491 17.058 1.00 90.19 113 LYS A N 1
ATOM 892 C CA . LYS A 1 113 ? -1.826 7.164 17.524 1.00 90.19 113 LYS A CA 1
ATOM 893 C C . LYS A 1 113 ? -2.983 7.050 16.531 1.00 90.19 113 LYS A C 1
ATOM 895 O O . LYS A 1 113 ? -4.099 6.767 16.964 1.00 90.19 113 LYS A O 1
ATOM 900 N N . TYR A 1 114 ? -2.712 7.244 15.241 1.00 92.88 114 TYR A N 1
ATOM 901 C CA . TYR A 1 114 ? -3.724 7.272 14.189 1.00 92.88 114 TYR A CA 1
ATOM 902 C C . TYR A 1 114 ? -3.874 5.902 13.534 1.00 92.88 114 TYR A C 1
ATOM 904 O O . TYR A 1 114 ? -2.889 5.322 13.071 1.00 92.88 114 TYR A O 1
ATOM 912 N N . LYS A 1 115 ? -5.114 5.415 13.459 1.00 94.75 115 LYS A N 1
ATOM 913 C CA . LYS A 1 115 ? -5.476 4.131 12.862 1.00 94.75 115 LYS A CA 1
ATOM 914 C C . LYS A 1 115 ? -6.246 4.372 11.576 1.00 94.75 115 LYS A C 1
ATOM 916 O O . LYS A 1 115 ? -7.195 5.150 11.535 1.00 94.75 115 LYS A O 1
ATOM 921 N N . LEU A 1 116 ? -5.813 3.695 10.527 1.00 96.50 116 LEU A N 1
ATOM 922 C CA . LEU A 1 116 ? -6.409 3.706 9.206 1.00 96.50 116 LEU A CA 1
ATOM 923 C C . LEU A 1 116 ? -7.231 2.433 9.064 1.00 96.50 116 LEU A C 1
ATOM 925 O O . LEU A 1 116 ? -6.662 1.345 9.015 1.00 96.50 116 LEU A O 1
ATOM 929 N N . ILE A 1 117 ? -8.549 2.571 8.993 1.00 97.19 117 ILE A N 1
ATOM 930 C CA . ILE A 1 117 ? -9.437 1.490 8.571 1.00 97.19 117 ILE A CA 1
ATOM 931 C C . ILE A 1 117 ? -9.432 1.484 7.047 1.00 97.19 117 ILE A C 1
ATOM 933 O O . ILE A 1 117 ? -9.620 2.531 6.418 1.00 97.19 117 ILE A O 1
ATOM 937 N N . LEU A 1 118 ? -9.181 0.324 6.453 1.00 97.62 118 LEU A N 1
ATOM 938 C CA . LEU A 1 118 ? -8.919 0.178 5.027 1.00 97.62 118 LEU A CA 1
ATOM 939 C C . LEU A 1 118 ? -10.003 -0.656 4.343 1.00 97.62 118 LEU A C 1
ATOM 941 O O . LEU A 1 118 ? -10.581 -1.556 4.947 1.00 97.62 118 LEU A O 1
ATOM 945 N N . LYS A 1 119 ? -10.230 -0.363 3.062 1.00 95.19 119 LYS A N 1
ATOM 946 C CA . LYS A 1 119 ? -11.080 -1.130 2.144 1.00 95.19 119 LYS A CA 1
ATOM 947 C C . LYS A 1 119 ? -10.407 -1.276 0.782 1.00 95.19 119 LYS A C 1
ATOM 949 O O . LYS A 1 119 ? -9.427 -0.574 0.509 1.00 95.19 119 LYS A O 1
ATOM 954 N N . ASN A 1 120 ? -10.960 -2.136 -0.075 1.00 94.94 120 ASN A N 1
ATOM 955 C CA . ASN A 1 120 ? -10.409 -2.445 -1.400 1.00 94.94 120 ASN A CA 1
ATOM 956 C C . ASN A 1 120 ? -8.917 -2.802 -1.292 1.00 94.94 120 ASN A C 1
ATOM 958 O O . ASN A 1 120 ? -8.063 -2.147 -1.893 1.00 94.94 120 ASN A O 1
ATOM 962 N N . VAL A 1 121 ? -8.599 -3.748 -0.406 1.00 97.44 121 VAL A N 1
ATOM 963 C CA . VAL A 1 121 ? -7.221 -4.117 -0.077 1.00 97.44 121 VAL A CA 1
ATOM 964 C C . VAL A 1 121 ? -6.756 -5.161 -1.076 1.00 97.44 121 VAL A C 1
ATOM 966 O O . VAL A 1 121 ? -7.218 -6.296 -1.078 1.00 97.44 121 VAL A O 1
ATOM 969 N N . ILE A 1 122 ? -5.817 -4.771 -1.930 1.00 98.00 122 ILE A N 1
ATOM 970 C CA . ILE A 1 122 ? -5.262 -5.645 -2.958 1.00 98.00 122 ILE A CA 1
ATOM 971 C C . ILE A 1 122 ? -3.802 -5.896 -2.615 1.00 98.00 122 ILE A C 1
ATOM 973 O O . ILE A 1 122 ? -3.013 -4.957 -2.472 1.00 98.00 122 ILE A O 1
ATOM 977 N N . ARG A 1 123 ? -3.420 -7.170 -2.507 1.00 97.75 123 ARG A N 1
ATOM 978 C CA . ARG A 1 123 ? -2.013 -7.551 -2.489 1.00 97.75 123 ARG A CA 1
ATOM 979 C C . ARG A 1 123 ? -1.477 -7.431 -3.907 1.00 97.75 123 ARG A C 1
ATOM 981 O O . ARG A 1 123 ? -1.937 -8.112 -4.823 1.00 97.75 123 ARG A O 1
ATOM 988 N N . ILE A 1 124 ? -0.480 -6.576 -4.060 1.00 98.38 124 ILE A N 1
ATOM 989 C CA . ILE A 1 124 ? 0.227 -6.327 -5.310 1.00 98.38 124 ILE A CA 1
ATOM 990 C C . ILE A 1 124 ? 1.706 -6.668 -5.145 1.00 98.38 124 ILE A C 1
ATOM 992 O O . ILE A 1 124 ? 2.214 -6.811 -4.034 1.00 98.38 124 ILE A O 1
ATOM 996 N N . PHE A 1 125 ? 2.414 -6.793 -6.256 1.00 98.06 125 PHE A N 1
ATOM 997 C CA . PHE A 1 125 ? 3.861 -6.896 -6.260 1.00 98.06 125 PHE A CA 1
ATOM 998 C C . PHE A 1 125 ? 4.427 -6.048 -7.390 1.00 98.06 125 PHE A C 1
ATOM 1000 O O . PHE A 1 125 ? 4.383 -6.432 -8.555 1.00 98.06 125 PHE A O 1
ATOM 1007 N N . ILE A 1 126 ? 4.942 -4.871 -7.033 1.00 97.88 126 ILE A N 1
ATOM 1008 C CA . ILE A 1 126 ? 5.577 -3.958 -7.986 1.00 97.88 126 ILE A CA 1
ATOM 1009 C C . ILE A 1 126 ? 6.991 -3.642 -7.486 1.00 97.88 126 ILE A C 1
ATOM 1011 O O . ILE A 1 126 ? 7.137 -2.885 -6.516 1.00 97.88 126 ILE A O 1
ATOM 1015 N N . PRO A 1 127 ? 8.033 -4.226 -8.098 1.00 96.00 127 PRO A N 1
ATOM 1016 C CA . PRO A 1 127 ? 9.405 -4.100 -7.630 1.00 96.00 127 PRO A CA 1
ATOM 1017 C C . PRO A 1 127 ? 10.044 -2.758 -8.010 1.00 96.00 127 PRO A C 1
ATOM 1019 O O . PRO A 1 127 ? 9.609 -2.057 -8.927 1.00 96.00 127 PRO A O 1
ATOM 1022 N N . TYR A 1 128 ? 11.079 -2.385 -7.262 1.00 94.12 128 TYR A N 1
ATOM 1023 C CA . TYR A 1 128 ? 12.030 -1.317 -7.580 1.00 94.12 128 TYR A CA 1
ATOM 1024 C C . TYR A 1 128 ? 13.417 -1.577 -6.945 1.00 94.12 128 TYR A C 1
ATOM 1026 O O . TYR A 1 128 ? 13.941 -0.710 -6.235 1.00 94.12 128 TYR A O 1
ATOM 1034 N N . PRO A 1 129 ? 14.015 -2.775 -7.118 1.00 91.56 129 PRO A N 1
ATOM 1035 C CA . PRO A 1 129 ? 15.318 -3.098 -6.545 1.00 91.56 129 PRO A CA 1
ATOM 1036 C C . PRO A 1 129 ? 16.400 -2.104 -6.982 1.00 91.56 129 PRO A C 1
ATOM 1038 O O . PRO A 1 129 ? 16.470 -1.695 -8.137 1.00 91.56 129 PRO A O 1
ATOM 1041 N N . VAL A 1 130 ? 17.272 -1.718 -6.051 1.00 82.81 130 VAL A N 1
ATOM 1042 C CA . VAL A 1 130 ? 18.337 -0.738 -6.306 1.00 82.81 130 VAL A CA 1
ATOM 1043 C C . VAL A 1 130 ? 19.682 -1.451 -6.327 1.00 82.81 130 VAL A C 1
ATOM 1045 O O . VAL A 1 130 ? 20.074 -2.028 -5.315 1.00 82.81 130 VAL A O 1
ATOM 1048 N N . GLY A 1 131 ? 20.393 -1.375 -7.455 1.00 81.31 131 GLY A N 1
ATOM 1049 C CA . GLY A 1 131 ? 21.777 -1.851 -7.577 1.00 81.31 131 GLY A CA 1
ATOM 1050 C C . GLY A 1 131 ? 21.954 -3.370 -7.472 1.00 81.31 131 GLY A C 1
ATOM 1051 O O . GLY A 1 131 ? 23.045 -3.830 -7.148 1.00 81.31 131 GLY A O 1
ATOM 1052 N N . VAL A 1 132 ? 20.891 -4.144 -7.707 1.00 87.06 132 VAL A N 1
ATOM 1053 C CA . VAL A 1 132 ? 20.899 -5.611 -7.658 1.00 87.06 132 VAL A CA 1
ATOM 1054 C C . VAL A 1 132 ? 20.092 -6.181 -8.818 1.00 87.06 132 VAL A C 1
ATOM 1056 O O . VAL A 1 132 ? 19.128 -5.563 -9.267 1.00 87.06 132 VAL A O 1
ATOM 1059 N N . ASP A 1 133 ? 20.482 -7.368 -9.279 1.00 90.94 133 ASP A 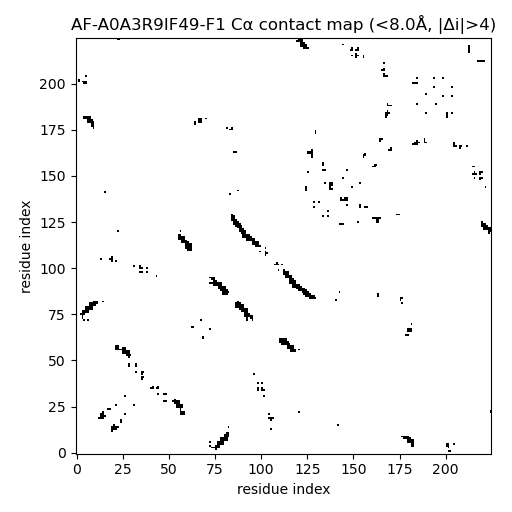N 1
ATOM 1060 C CA . ASP A 1 133 ? 19.711 -8.129 -10.259 1.00 90.94 133 ASP A CA 1
ATOM 1061 C C . ASP A 1 133 ? 18.321 -8.474 -9.697 1.00 90.94 133 ASP A C 1
ATOM 1063 O O . ASP A 1 133 ? 18.195 -8.925 -8.553 1.00 90.94 133 ASP A O 1
ATOM 1067 N N . ILE A 1 134 ? 17.280 -8.232 -10.496 1.00 92.88 134 ILE A N 1
ATOM 1068 C CA . ILE A 1 134 ? 15.892 -8.388 -10.057 1.00 92.88 134 ILE A CA 1
ATOM 1069 C C . ILE A 1 134 ? 15.540 -9.847 -9.755 1.00 92.88 134 ILE A C 1
ATOM 1071 O O . ILE A 1 134 ? 14.798 -10.081 -8.806 1.00 92.88 134 ILE A O 1
ATOM 1075 N N . GLU A 1 135 ? 16.086 -10.827 -10.481 1.00 94.44 135 GLU A N 1
ATOM 1076 C CA . GLU A 1 135 ? 15.768 -12.241 -10.250 1.00 94.44 135 GLU A CA 1
ATOM 1077 C C . GLU A 1 135 ? 16.313 -12.688 -8.898 1.00 94.44 135 GLU A C 1
ATOM 1079 O O . GLU A 1 135 ? 15.550 -13.150 -8.049 1.00 94.44 135 GLU A O 1
ATOM 1084 N N . LYS A 1 136 ? 17.603 -12.428 -8.648 1.00 94.12 136 LYS A N 1
ATOM 1085 C CA . LYS A 1 136 ? 18.235 -12.706 -7.347 1.00 94.12 136 LYS A CA 1
ATOM 1086 C C . LYS A 1 136 ? 17.537 -11.979 -6.205 1.00 94.12 136 LYS A C 1
ATOM 1088 O O . LYS A 1 136 ? 17.381 -12.520 -5.112 1.00 94.12 136 LYS A O 1
ATOM 1093 N N . TRP A 1 137 ? 17.130 -10.731 -6.430 1.00 95.19 137 TRP A N 1
ATOM 1094 C CA . TRP A 1 137 ? 16.414 -9.966 -5.416 1.00 95.19 137 TRP A CA 1
ATOM 1095 C C . TRP A 1 137 ? 15.024 -10.556 -5.137 1.00 95.19 137 TRP A C 1
ATOM 1097 O O . TRP A 1 137 ? 14.654 -10.682 -3.970 1.00 95.19 137 TRP A O 1
ATOM 1107 N N . CYS A 1 138 ? 14.286 -10.976 -6.168 1.00 95.19 138 CYS A N 1
ATOM 1108 C CA . CYS A 1 138 ? 12.988 -11.635 -6.029 1.00 95.19 138 CYS A CA 1
ATOM 1109 C C . CYS A 1 138 ? 13.094 -12.957 -5.260 1.00 95.19 138 CYS A C 1
ATOM 1111 O O . CYS A 1 138 ? 12.278 -13.193 -4.375 1.00 95.19 138 CYS A O 1
ATOM 1113 N N . GLU A 1 139 ? 14.112 -13.779 -5.522 1.00 93.19 139 GLU A N 1
ATOM 1114 C CA . GLU A 1 139 ? 14.341 -15.041 -4.797 1.00 93.19 139 GLU A CA 1
ATOM 1115 C C . GLU A 1 139 ? 14.508 -14.843 -3.281 1.00 93.19 139 GLU A C 1
ATOM 1117 O O . GLU A 1 139 ? 14.088 -15.686 -2.490 1.00 93.19 139 GLU A O 1
ATOM 1122 N N . MET A 1 140 ? 15.081 -13.711 -2.862 1.00 92.56 140 MET A N 1
ATOM 1123 C CA . MET A 1 140 ? 15.276 -13.373 -1.447 1.00 92.56 140 MET A CA 1
ATOM 1124 C C . MET A 1 140 ? 14.100 -12.599 -0.830 1.00 92.56 140 MET A C 1
ATOM 1126 O O . MET A 1 140 ? 14.071 -12.369 0.382 1.00 92.56 140 MET A O 1
ATOM 1130 N N . HIS A 1 141 ? 13.142 -12.140 -1.636 1.00 93.75 141 HIS A N 1
ATOM 1131 C CA . HIS A 1 141 ? 12.099 -11.231 -1.183 1.00 93.75 141 HIS A CA 1
ATOM 1132 C C . HIS A 1 141 ? 10.847 -11.986 -0.720 1.00 93.75 141 HIS A C 1
ATOM 1134 O O . HIS A 1 141 ? 10.140 -12.600 -1.512 1.00 93.75 141 HIS A O 1
ATOM 1140 N N . SER A 1 142 ? 10.487 -11.850 0.559 1.00 92.50 142 SER A N 1
ATOM 1141 C CA . SER A 1 142 ? 9.412 -12.631 1.201 1.00 92.50 142 SER A CA 1
ATOM 1142 C C . SER A 1 142 ? 8.011 -12.485 0.589 1.00 92.50 142 SER A C 1
ATOM 1144 O O . SER A 1 142 ? 7.145 -13.323 0.828 1.00 92.50 142 SER A O 1
ATOM 1146 N N . PHE A 1 143 ? 7.764 -11.423 -0.180 1.00 94.69 143 PHE A N 1
ATOM 1147 C CA . PHE A 1 143 ? 6.486 -11.213 -0.869 1.00 94.69 143 PHE A CA 1
ATOM 1148 C C . PHE A 1 143 ? 6.529 -11.475 -2.372 1.00 94.69 143 PHE A C 1
ATOM 1150 O O . PHE A 1 143 ? 5.468 -11.400 -2.994 1.00 94.69 143 PHE A O 1
ATOM 1157 N N . ALA A 1 144 ? 7.707 -11.732 -2.947 1.00 95.25 144 ALA A N 1
ATOM 1158 C CA . ALA A 1 144 ? 7.813 -11.959 -4.379 1.00 95.25 144 ALA A CA 1
ATOM 1159 C C . ALA A 1 144 ? 7.071 -13.248 -4.757 1.00 95.25 144 ALA A C 1
ATOM 1161 O O . ALA A 1 144 ? 7.264 -14.282 -4.111 1.00 95.25 144 ALA A O 1
ATOM 1162 N N . PRO A 1 145 ? 6.214 -13.217 -5.789 1.00 94.62 145 PRO A N 1
ATOM 1163 C CA . PRO A 1 145 ? 5.763 -14.445 -6.418 1.00 94.62 145 PRO A CA 1
ATOM 1164 C C . PRO A 1 145 ? 6.954 -15.180 -7.054 1.00 94.62 145 PRO A C 1
ATOM 1166 O O . PRO A 1 145 ? 8.019 -14.602 -7.276 1.00 94.62 145 PRO A O 1
ATOM 1169 N N . SER A 1 146 ? 6.770 -16.460 -7.382 1.00 93.88 146 SER A N 1
ATOM 1170 C CA . SER A 1 146 ? 7.780 -17.223 -8.121 1.00 93.88 146 SER A CA 1
ATOM 1171 C C . SER A 1 146 ? 8.129 -16.534 -9.442 1.00 93.88 146 SER A C 1
ATOM 1173 O O . SER A 1 146 ? 7.234 -16.013 -10.103 1.00 93.88 146 SER A O 1
ATOM 1175 N N . LEU A 1 147 ? 9.391 -16.613 -9.881 1.00 92.88 147 LEU A N 1
ATOM 1176 C CA . LEU A 1 147 ? 9.848 -15.995 -11.138 1.00 92.88 147 LEU A CA 1
ATOM 1177 C C . LEU A 1 147 ? 8.994 -16.390 -12.355 1.00 92.88 147 LEU A C 1
ATOM 1179 O O . LEU A 1 147 ? 8.741 -15.566 -13.227 1.00 92.88 147 LEU A O 1
ATOM 1183 N N . SER A 1 148 ? 8.470 -17.621 -12.384 1.00 93.56 148 SER A N 1
ATOM 1184 C CA . SER A 1 148 ? 7.550 -18.085 -13.431 1.00 93.56 148 SER A CA 1
ATOM 1185 C C . SER A 1 148 ? 6.219 -17.329 -13.498 1.00 93.56 148 SER A C 1
ATOM 1187 O O . SER A 1 148 ? 5.576 -17.356 -14.538 1.00 93.56 148 SER A O 1
ATOM 1189 N N . LYS A 1 149 ? 5.794 -16.675 -12.412 1.00 94.81 149 LYS A N 1
ATOM 1190 C CA . LYS A 1 149 ? 4.553 -15.889 -12.334 1.00 94.81 149 LYS A CA 1
ATOM 1191 C C . LYS A 1 149 ? 4.768 -14.400 -12.598 1.00 94.81 149 LYS A C 1
ATOM 1193 O O . LYS A 1 149 ? 3.791 -13.669 -12.651 1.00 94.81 149 LYS A O 1
ATOM 1198 N N . ILE A 1 150 ? 6.021 -13.954 -12.691 1.00 96.00 150 ILE A N 1
ATOM 1199 C CA . ILE A 1 150 ? 6.388 -12.539 -12.832 1.00 96.00 150 ILE A CA 1
ATOM 1200 C C . ILE A 1 150 ? 7.327 -12.326 -14.024 1.00 96.00 150 ILE A C 1
ATOM 1202 O O . ILE A 1 150 ? 8.254 -11.516 -13.969 1.00 96.00 150 ILE A O 1
ATOM 1206 N N . GLN A 1 151 ? 7.135 -13.108 -15.089 1.00 96.88 151 GLN A N 1
ATOM 1207 C CA . GLN A 1 151 ? 8.009 -13.102 -16.260 1.00 96.88 151 GLN A CA 1
ATOM 1208 C C . GLN A 1 151 ? 7.988 -11.743 -16.964 1.00 96.88 151 GLN A C 1
ATOM 1210 O O . GLN A 1 151 ? 9.045 -11.227 -17.331 1.00 96.88 151 GLN A O 1
ATOM 1215 N N . ASN A 1 152 ? 6.807 -11.138 -17.109 1.00 97.38 152 ASN A N 1
ATOM 1216 C CA . ASN A 1 152 ? 6.653 -9.830 -17.734 1.00 97.38 152 ASN A CA 1
ATOM 1217 C C . ASN A 1 152 ? 7.155 -8.710 -16.823 1.00 97.38 152 ASN A C 1
ATOM 1219 O O . ASN A 1 152 ? 7.841 -7.812 -17.306 1.00 97.38 152 ASN A O 1
ATOM 1223 N N . ILE A 1 153 ? 6.905 -8.786 -15.510 1.00 96.94 153 ILE A N 1
ATOM 1224 C CA . ILE A 1 153 ? 7.505 -7.852 -14.537 1.00 96.94 153 ILE A CA 1
ATOM 1225 C C . ILE A 1 153 ? 9.033 -7.868 -14.642 1.00 96.94 153 ILE A C 1
ATOM 1227 O O . ILE A 1 153 ? 9.658 -6.814 -14.752 1.00 96.94 153 ILE A O 1
ATOM 1231 N N . ASN A 1 154 ? 9.633 -9.060 -14.620 1.00 95.12 154 ASN A N 1
ATOM 1232 C CA . ASN A 1 154 ? 11.078 -9.244 -14.705 1.00 95.12 154 ASN A CA 1
ATOM 1233 C C . ASN A 1 154 ? 11.635 -8.681 -16.021 1.00 95.12 154 ASN A C 1
ATOM 1235 O O . ASN A 1 154 ? 12.579 -7.893 -16.007 1.00 95.12 154 ASN A O 1
ATOM 1239 N N . LYS A 1 155 ? 10.999 -9.018 -17.150 1.00 95.19 155 LYS A N 1
ATOM 1240 C CA . LYS A 1 155 ? 11.371 -8.514 -18.475 1.00 95.19 155 LYS A CA 1
ATOM 1241 C C . LYS A 1 155 ? 11.334 -6.986 -18.539 1.00 95.19 155 LYS A C 1
ATOM 1243 O O . LYS A 1 155 ? 12.333 -6.367 -18.877 1.00 95.19 155 LYS A O 1
ATOM 1248 N N . ILE A 1 156 ? 10.212 -6.374 -18.162 1.00 94.94 156 ILE A N 1
ATOM 1249 C CA . ILE A 1 156 ? 10.022 -4.917 -18.214 1.00 94.94 156 ILE A CA 1
ATOM 1250 C C . ILE A 1 156 ? 11.033 -4.187 -17.326 1.00 94.94 156 ILE A C 1
ATOM 1252 O O . ILE A 1 156 ? 11.554 -3.134 -17.704 1.00 94.94 156 ILE A O 1
ATOM 1256 N N . TYR A 1 157 ? 11.337 -4.746 -16.154 1.00 93.25 157 TYR A N 1
ATOM 1257 C CA . TYR A 1 157 ? 12.342 -4.162 -15.279 1.00 93.25 157 TYR A CA 1
ATOM 1258 C C . TYR A 1 157 ? 13.756 -4.284 -15.861 1.00 93.25 157 TYR A C 1
ATOM 1260 O O . TYR A 1 157 ? 14.518 -3.328 -15.796 1.00 93.25 157 TYR A O 1
ATOM 1268 N N . LYS A 1 158 ? 14.119 -5.424 -16.458 1.00 92.31 158 LYS A N 1
ATOM 1269 C CA . LYS A 1 158 ? 15.432 -5.604 -17.100 1.00 92.31 158 LYS A CA 1
ATOM 1270 C C . LYS A 1 158 ? 15.606 -4.718 -18.336 1.00 92.31 158 LYS A C 1
ATOM 1272 O O . LYS A 1 158 ? 16.681 -4.160 -18.531 1.00 92.31 158 LYS A O 1
ATOM 1277 N N . ASP A 1 159 ? 14.555 -4.570 -19.135 1.00 92.62 159 ASP A N 1
ATOM 1278 C CA . ASP A 1 159 ? 14.608 -3.846 -20.407 1.00 92.62 159 ASP A CA 1
ATOM 1279 C C . ASP A 1 159 ? 14.548 -2.323 -20.222 1.00 92.62 159 ASP A C 1
ATOM 1281 O O . ASP A 1 159 ? 15.032 -1.570 -21.066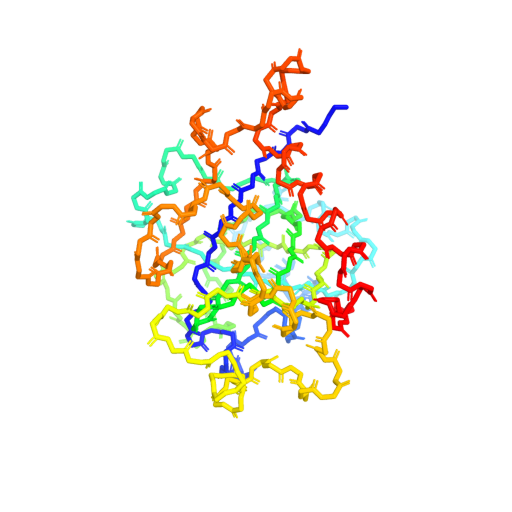 1.00 92.62 159 ASP A O 1
ATOM 1285 N N . SER A 1 160 ? 13.884 -1.835 -19.170 1.00 89.75 160 SER A N 1
ATOM 1286 C CA . SER A 1 160 ? 13.570 -0.402 -19.042 1.00 89.75 160 SER A CA 1
ATOM 1287 C C . SER A 1 160 ? 13.545 0.124 -17.606 1.00 89.75 160 SER A C 1
ATOM 1289 O O . SER A 1 160 ? 13.167 1.272 -17.391 1.00 89.75 160 SER A O 1
ATOM 1291 N N . GLU A 1 161 ? 13.895 -0.700 -16.615 1.00 89.62 161 GLU A N 1
ATOM 1292 C CA . GLU A 1 161 ? 13.834 -0.387 -15.176 1.00 89.62 161 GLU A CA 1
ATOM 1293 C C . GLU A 1 161 ? 12.448 0.082 -14.693 1.00 89.62 161 GLU A C 1
ATOM 1295 O O . GLU A 1 161 ? 12.302 0.660 -13.610 1.00 89.62 161 GLU A O 1
ATOM 1300 N N . ILE A 1 162 ? 11.393 -0.196 -15.470 1.00 92.94 162 ILE A N 1
ATOM 1301 C CA . ILE A 1 162 ? 10.034 0.237 -15.150 1.00 92.94 162 ILE A CA 1
ATOM 1302 C C . ILE A 1 162 ? 9.511 -0.589 -13.973 1.00 92.94 162 ILE A C 1
ATOM 1304 O O . ILE A 1 162 ? 9.368 -1.808 -14.026 1.00 92.94 162 ILE A O 1
ATOM 1308 N N . GLY A 1 163 ? 9.179 0.114 -12.896 1.00 94.94 163 GLY A N 1
ATOM 1309 C CA . GLY A 1 163 ? 8.751 -0.461 -11.626 1.00 94.94 163 GLY A CA 1
ATOM 1310 C C . GLY A 1 163 ? 8.038 0.576 -10.769 1.00 94.94 163 GLY A C 1
ATOM 1311 O O . GLY A 1 163 ? 7.621 1.628 -11.256 1.00 94.94 163 GLY A O 1
ATOM 1312 N N . PHE A 1 164 ? 7.924 0.339 -9.464 1.00 96.75 164 PHE A N 1
ATOM 1313 C CA . PHE A 1 164 ? 7.042 1.151 -8.615 1.00 96.75 164 PHE A CA 1
ATOM 1314 C C . PHE A 1 164 ? 7.404 2.645 -8.596 1.00 96.75 164 PHE A C 1
ATOM 1316 O O . PHE A 1 164 ? 6.535 3.511 -8.540 1.00 96.75 164 PHE A O 1
ATOM 1323 N N . ARG A 1 165 ? 8.696 2.971 -8.711 1.00 93.88 165 ARG A N 1
ATOM 1324 C CA . ARG A 1 165 ? 9.185 4.359 -8.771 1.00 93.88 165 ARG A CA 1
ATOM 1325 C C . ARG A 1 165 ? 8.729 5.125 -10.006 1.00 93.88 165 ARG A C 1
ATOM 1327 O O . ARG A 1 165 ? 8.588 6.343 -9.925 1.00 93.88 165 ARG A O 1
ATOM 1334 N N . HIS A 1 166 ? 8.470 4.427 -11.107 1.00 93.81 166 HIS A N 1
ATOM 1335 C CA . HIS A 1 166 ? 7.908 5.021 -12.316 1.00 93.81 166 HIS A CA 1
ATOM 1336 C C . HIS A 1 166 ? 6.452 5.434 -12.088 1.00 93.81 166 HIS A C 1
ATOM 1338 O O . HIS A 1 166 ? 6.054 6.546 -12.441 1.00 93.81 166 HIS A O 1
ATOM 1344 N N . ILE A 1 167 ? 5.689 4.583 -11.397 1.00 96.44 167 ILE A N 1
ATOM 1345 C CA . ILE A 1 167 ? 4.282 4.824 -11.061 1.00 96.44 167 ILE A CA 1
ATOM 1346 C C . ILE A 1 167 ? 4.129 6.069 -10.177 1.00 96.44 167 ILE A C 1
ATOM 1348 O O . ILE A 1 167 ? 3.262 6.899 -10.428 1.00 96.44 167 ILE A O 1
ATOM 1352 N N . ILE A 1 168 ? 5.002 6.245 -9.180 1.00 95.75 168 ILE A N 1
ATOM 1353 C CA . ILE A 1 168 ? 4.898 7.346 -8.204 1.00 95.75 168 ILE A CA 1
ATOM 1354 C C . ILE A 1 168 ? 5.759 8.581 -8.518 1.00 95.75 168 ILE A C 1
ATOM 1356 O O . ILE A 1 168 ? 5.905 9.434 -7.641 1.00 95.75 168 ILE A O 1
ATOM 1360 N N . GLY A 1 169 ? 6.361 8.676 -9.712 1.00 91.25 169 GLY A N 1
ATOM 1361 C CA . GLY A 1 169 ? 7.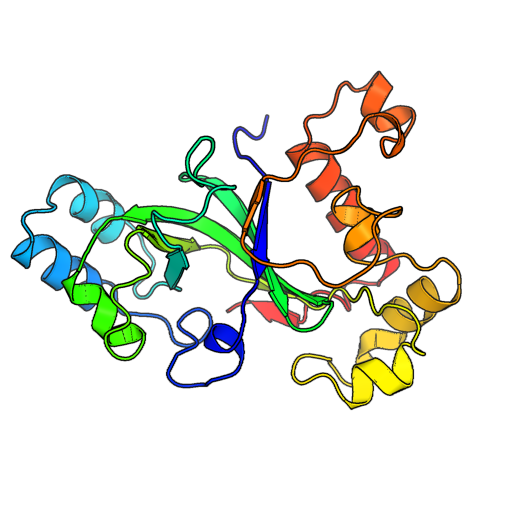176 9.833 -10.123 1.00 91.25 169 GLY A CA 1
ATOM 1362 C C . GLY A 1 169 ? 8.384 10.070 -9.215 1.00 91.25 169 GLY A C 1
ATOM 1363 O O . GLY A 1 169 ? 8.494 11.106 -8.559 1.00 91.25 169 GLY A O 1
ATOM 1364 N N . ARG A 1 170 ? 9.224 9.040 -9.062 1.00 88.31 170 ARG A N 1
ATOM 1365 C CA . ARG A 1 170 ? 10.453 9.067 -8.251 1.00 88.31 170 ARG A CA 1
ATOM 1366 C C . ARG A 1 170 ? 11.611 8.336 -8.930 1.00 88.31 170 ARG A C 1
ATOM 1368 O O . ARG A 1 170 ? 12.428 7.724 -8.239 1.00 88.31 170 ARG A O 1
ATOM 1375 N N . GLN A 1 171 ? 11.683 8.386 -10.259 1.00 82.25 171 GLN A N 1
ATOM 1376 C CA . GLN A 1 171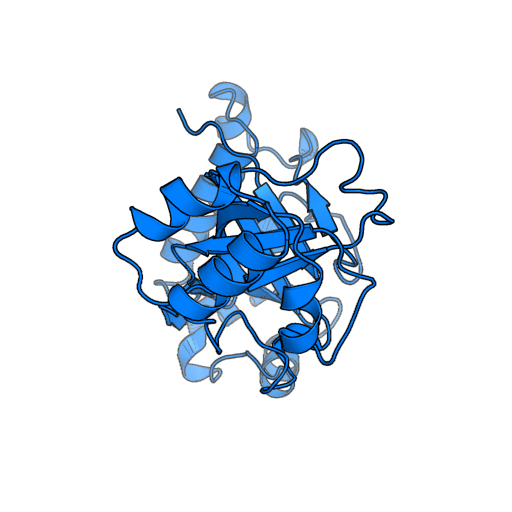 ? 12.684 7.660 -11.049 1.00 82.25 171 GLN A CA 1
ATOM 1377 C C . GLN A 1 171 ? 14.118 8.059 -10.663 1.00 82.25 171 GLN A C 1
ATOM 1379 O O . GLN A 1 171 ? 14.977 7.201 -10.504 1.00 82.25 171 GLN A O 1
ATOM 1384 N N . LEU A 1 172 ? 14.358 9.351 -10.411 1.00 78.94 172 LEU A N 1
ATOM 1385 C CA . LEU A 1 172 ? 15.693 9.889 -10.109 1.00 78.94 172 LEU A CA 1
ATOM 1386 C C . LEU A 1 172 ? 16.138 9.724 -8.645 1.00 78.94 172 LEU A C 1
ATOM 1388 O O . LEU A 1 172 ? 17.244 10.125 -8.279 1.00 78.94 172 LEU A O 1
ATOM 1392 N N . LYS A 1 173 ? 15.283 9.207 -7.755 1.00 80.75 173 LYS A N 1
ATOM 1393 C CA . LYS A 1 173 ? 15.657 9.007 -6.346 1.00 80.75 173 LYS A CA 1
ATOM 1394 C C . LYS A 1 173 ? 16.429 7.706 -6.199 1.00 80.75 173 LYS A C 1
ATOM 1396 O O . LYS A 1 173 ? 16.127 6.741 -6.879 1.00 80.75 173 LYS A O 1
ATOM 1401 N N . THR A 1 174 ? 17.371 7.635 -5.265 1.00 73.25 174 THR A N 1
ATOM 1402 C CA . THR A 1 174 ? 18.096 6.406 -4.896 1.00 73.25 174 THR A CA 1
ATOM 1403 C C . THR A 1 174 ? 17.730 5.987 -3.466 1.00 73.25 174 THR A C 1
ATOM 1405 O O . THR A 1 174 ? 17.197 6.787 -2.697 1.00 73.25 174 THR A O 1
ATOM 1408 N N . GLY A 1 175 ? 17.915 4.710 -3.121 1.00 76.62 175 GLY A N 1
ATOM 1409 C CA . GLY A 1 175 ? 17.664 4.177 -1.769 1.00 76.62 175 GLY A CA 1
ATOM 1410 C C . GLY A 1 175 ? 16.221 3.738 -1.480 1.00 76.62 175 GLY A C 1
ATOM 1411 O O . GLY A 1 175 ? 15.311 3.963 -2.267 1.00 76.62 175 GLY A O 1
ATOM 1412 N N . ALA A 1 176 ? 15.989 3.076 -0.349 1.00 80.94 176 ALA A N 1
ATOM 1413 C CA . ALA A 1 176 ? 14.656 2.591 0.005 1.00 80.94 176 ALA A CA 1
ATOM 1414 C C . ALA A 1 176 ? 13.694 3.740 0.359 1.00 80.94 176 ALA A C 1
ATOM 1416 O O . ALA A 1 176 ? 14.095 4.762 0.915 1.00 80.94 176 ALA A O 1
ATOM 1417 N N . ILE A 1 177 ? 12.404 3.554 0.074 1.00 85.06 177 ILE A N 1
ATOM 1418 C CA . ILE A 1 177 ? 11.361 4.463 0.559 1.00 85.06 177 ILE A CA 1
ATOM 1419 C C . ILE A 1 177 ? 11.191 4.217 2.062 1.00 85.06 177 ILE A C 1
ATOM 1421 O O . ILE A 1 177 ? 10.849 3.110 2.471 1.00 85.06 177 ILE A O 1
ATOM 1425 N N . GLN A 1 178 ? 11.466 5.239 2.872 1.00 81.38 178 GLN A N 1
ATOM 1426 C CA . GLN A 1 178 ? 11.396 5.177 4.333 1.00 81.38 178 GLN A CA 1
ATOM 1427 C C . GLN A 1 178 ? 10.245 6.040 4.857 1.00 81.38 178 GLN A C 1
ATOM 1429 O O . GLN A 1 178 ? 10.015 7.144 4.359 1.00 81.38 178 GLN A O 1
ATOM 1434 N N . GLY A 1 179 ? 9.560 5.546 5.891 1.00 84.69 179 GLY A N 1
ATOM 1435 C CA . GLY A 1 179 ? 8.447 6.240 6.544 1.00 84.69 179 GLY A CA 1
ATOM 1436 C C . GLY A 1 179 ? 7.193 6.354 5.673 1.00 84.69 179 GLY A C 1
ATOM 1437 O O . GLY A 1 179 ? 6.982 5.557 4.756 1.00 84.69 179 GLY A O 1
ATOM 1438 N N . ALA A 1 180 ? 6.346 7.333 5.985 1.00 91.00 180 ALA A N 1
ATOM 1439 C CA . ALA A 1 180 ? 5.188 7.679 5.176 1.00 91.00 180 ALA A CA 1
ATOM 1440 C C . ALA A 1 180 ? 5.443 8.941 4.347 1.00 91.00 180 ALA A C 1
ATOM 1442 O O . ALA A 1 180 ? 6.175 9.838 4.762 1.00 91.00 180 ALA A O 1
ATOM 1443 N N . LEU A 1 181 ? 4.831 9.033 3.168 1.00 91.19 181 LEU A N 1
ATOM 1444 C CA . LEU A 1 181 ? 4.882 10.224 2.331 1.00 91.19 181 LEU A CA 1
ATOM 1445 C C . LEU A 1 181 ? 3.605 10.401 1.516 1.00 91.19 181 LEU A C 1
ATOM 1447 O O . LEU A 1 181 ? 3.058 9.445 0.972 1.00 91.19 181 LEU A O 1
ATOM 1451 N N . LYS A 1 182 ? 3.184 11.656 1.363 1.00 94.56 182 LYS A N 1
ATOM 1452 C CA . LYS A 1 182 ? 2.241 12.053 0.317 1.00 94.56 182 LYS A CA 1
ATOM 1453 C C . LYS A 1 182 ? 2.976 12.126 -1.019 1.00 94.56 182 LYS A C 1
ATOM 1455 O O . LYS A 1 182 ? 4.032 12.759 -1.112 1.00 94.56 182 LYS A O 1
ATOM 1460 N N . ILE A 1 183 ? 2.421 11.500 -2.050 1.00 94.75 183 ILE A N 1
ATOM 1461 C CA . ILE A 1 183 ? 2.966 11.573 -3.403 1.00 94.75 183 ILE A CA 1
ATOM 1462 C C . ILE A 1 183 ? 2.633 12.928 -4.018 1.00 94.75 183 ILE A C 1
ATOM 1464 O O . ILE A 1 183 ? 1.500 13.402 -3.954 1.00 94.75 183 ILE A O 1
ATOM 1468 N N . LYS A 1 184 ? 3.667 13.541 -4.591 1.00 93.44 184 LYS A N 1
ATOM 1469 C CA . LYS A 1 184 ? 3.594 14.707 -5.465 1.00 93.44 184 LYS A CA 1
ATOM 1470 C C . LYS A 1 184 ? 4.478 14.399 -6.659 1.00 93.44 184 LYS A C 1
ATOM 1472 O O . LYS A 1 184 ? 5.667 14.163 -6.438 1.00 93.44 184 LYS A O 1
ATOM 1477 N N . ILE A 1 185 ? 3.912 14.356 -7.862 1.00 94.62 185 ILE A N 1
ATOM 1478 C CA . ILE A 1 185 ? 4.674 14.036 -9.067 1.00 94.62 185 ILE A CA 1
ATOM 1479 C C . ILE A 1 185 ? 5.413 15.307 -9.492 1.00 94.62 185 ILE A C 1
ATOM 1481 O O . ILE A 1 185 ? 4.762 16.312 -9.795 1.00 94.62 185 ILE A O 1
ATOM 1485 N N . PRO A 1 186 ? 6.756 15.317 -9.489 1.00 92.19 186 PRO A N 1
ATOM 1486 C CA . PRO A 1 186 ? 7.505 16.476 -9.948 1.00 92.19 186 PRO A CA 1
ATOM 1487 C C . PRO A 1 186 ? 7.205 16.787 -11.417 1.00 92.19 186 PRO A C 1
ATOM 1489 O O . PRO A 1 186 ? 7.051 15.877 -12.225 1.00 92.19 186 PRO A O 1
ATOM 1492 N N . GLU A 1 187 ? 7.193 18.065 -11.800 1.00 91.06 187 GLU A N 1
ATOM 1493 C CA . GLU A 1 187 ? 6.916 18.473 -13.190 1.00 91.06 187 GLU A CA 1
ATOM 1494 C C . GLU A 1 187 ? 7.887 17.863 -14.213 1.00 91.06 187 GLU A C 1
ATOM 1496 O O . GLU A 1 187 ? 7.512 17.620 -15.359 1.00 91.06 187 GLU A O 1
ATOM 1501 N N . TYR A 1 188 ? 9.132 17.589 -13.819 1.00 89.94 188 TYR A N 1
ATOM 1502 C CA . TYR A 1 188 ? 10.105 16.924 -14.690 1.00 89.94 188 TYR A CA 1
ATOM 1503 C C . TYR A 1 188 ? 9.806 15.431 -14.898 1.00 89.94 188 TYR A C 1
ATOM 1505 O O . TYR A 1 188 ? 10.184 14.895 -15.932 1.00 89.94 188 TYR A O 1
ATOM 1513 N N . ASP A 1 189 ? 9.095 14.785 -13.970 1.00 91.94 189 ASP A N 1
ATOM 1514 C CA . ASP A 1 189 ? 8.701 13.375 -14.077 1.00 91.94 189 ASP A CA 1
ATOM 1515 C C . ASP A 1 189 ? 7.354 13.203 -14.792 1.00 91.94 189 ASP A C 1
ATOM 1517 O O . ASP A 1 189 ? 6.945 12.067 -15.038 1.00 91.94 189 ASP A O 1
ATOM 1521 N N . LYS A 1 190 ? 6.642 14.297 -15.108 1.00 94.00 190 LYS A N 1
ATOM 1522 C CA . LYS A 1 190 ? 5.369 14.266 -15.842 1.00 94.00 190 LYS A CA 1
ATOM 1523 C C . LYS A 1 190 ? 5.583 14.172 -17.352 1.00 94.00 190 LYS A C 1
ATOM 1525 O O . LYS A 1 190 ? 6.385 14.923 -17.921 1.00 94.00 190 LYS A O 1
ATOM 1530 N N . THR A 1 191 ? 4.809 13.313 -18.010 1.00 93.38 191 THR A N 1
ATOM 1531 C CA . THR A 1 191 ? 4.761 13.217 -19.473 1.00 93.38 191 THR A CA 1
ATOM 1532 C C . THR A 1 191 ? 4.109 14.465 -20.076 1.00 93.38 191 THR A C 1
ATOM 1534 O O . THR A 1 191 ? 3.484 15.270 -19.381 1.00 93.38 191 THR A O 1
ATOM 1537 N N . LYS A 1 192 ? 4.263 14.655 -21.391 1.00 95.06 192 LYS A N 1
ATOM 1538 C CA . LYS A 1 192 ? 3.610 15.763 -22.102 1.00 95.06 192 LYS A CA 1
ATOM 1539 C C . LYS A 1 192 ? 2.083 15.678 -21.992 1.00 95.06 192 LYS A C 1
ATOM 1541 O O . LYS A 1 192 ? 1.447 16.673 -21.676 1.00 95.06 192 LYS A O 1
ATOM 1546 N N . GLU A 1 193 ? 1.524 14.487 -22.177 1.00 94.50 193 GLU A N 1
ATOM 1547 C CA . GLU A 1 193 ? 0.083 14.238 -22.079 1.00 94.50 193 GLU A CA 1
ATOM 1548 C C . GLU A 1 193 ? -0.468 14.578 -20.687 1.00 94.50 193 GLU A C 1
ATOM 1550 O O . GLU A 1 193 ? -1.442 15.318 -20.572 1.00 94.50 193 GLU A O 1
ATOM 1555 N N . GLU A 1 194 ? 0.207 14.137 -19.622 1.00 95.50 194 GLU A N 1
ATOM 1556 C CA . GLU A 1 194 ? -0.201 14.426 -18.240 1.00 95.50 194 GLU A CA 1
ATOM 1557 C C . GLU A 1 194 ? -0.236 15.937 -17.946 1.00 95.50 194 GLU A C 1
ATOM 1559 O O . GLU A 1 194 ? -1.105 16.413 -17.206 1.00 95.50 194 GLU A O 1
ATOM 1564 N N . LYS A 1 195 ? 0.694 16.699 -18.542 1.00 94.75 195 LYS A N 1
ATOM 1565 C CA . LYS A 1 195 ? 0.754 18.167 -18.447 1.00 94.75 195 LYS A CA 1
ATOM 1566 C C . LYS A 1 195 ? -0.354 18.833 -19.252 1.00 94.75 195 LYS A C 1
ATOM 1568 O O . LYS A 1 195 ? -1.054 19.691 -18.715 1.00 94.75 195 LYS A O 1
ATOM 1573 N N . ASP A 1 196 ? -0.525 18.425 -20.506 1.00 95.31 196 ASP A N 1
ATOM 1574 C CA . ASP A 1 196 ? -1.512 18.991 -21.429 1.00 95.31 196 ASP A CA 1
ATOM 1575 C C . ASP A 1 196 ? -2.940 18.778 -20.891 1.00 95.31 196 ASP A C 1
ATOM 1577 O O . ASP A 1 196 ? -3.764 19.695 -20.909 1.00 95.31 196 ASP A O 1
ATOM 1581 N N . MET A 1 197 ? -3.201 17.608 -20.300 1.00 94.38 197 MET A N 1
ATOM 1582 C CA . MET A 1 197 ? -4.469 17.270 -19.645 1.00 94.38 197 MET A CA 1
ATOM 1583 C C . MET A 1 197 ? -4.613 17.843 -18.226 1.00 94.38 197 MET A C 1
ATOM 1585 O O . MET A 1 197 ? -5.679 17.715 -17.623 1.00 94.38 197 MET A O 1
ATOM 1589 N N . LYS A 1 198 ? -3.568 18.483 -17.679 1.00 94.12 198 LYS A N 1
ATOM 1590 C CA . LYS A 1 198 ? -3.524 19.034 -16.310 1.00 94.12 198 LYS A CA 1
ATOM 1591 C C . LYS A 1 198 ? -3.945 18.012 -15.247 1.00 94.12 198 LYS A C 1
ATOM 1593 O O . LYS A 1 198 ? -4.676 18.343 -14.309 1.00 94.12 198 LYS A O 1
ATOM 1598 N N . MET A 1 199 ? -3.485 16.772 -15.400 1.00 94.50 199 MET A N 1
ATOM 1599 C CA . MET A 1 199 ? -3.842 15.679 -14.500 1.00 94.50 199 MET A CA 1
ATOM 1600 C C . MET A 1 199 ? -3.325 15.944 -13.084 1.00 94.50 199 MET A C 1
ATOM 1602 O O . MET A 1 199 ? -2.201 16.414 -12.874 1.00 94.50 199 MET A O 1
ATOM 1606 N N . LYS A 1 200 ? -4.144 15.614 -12.085 1.00 94.81 200 LYS A N 1
ATOM 1607 C CA . LYS A 1 200 ? -3.729 15.615 -10.679 1.00 94.81 200 LYS A CA 1
ATOM 1608 C C . LYS A 1 200 ? -2.793 14.441 -10.411 1.00 94.81 200 LYS A C 1
ATOM 1610 O O . LYS A 1 200 ? -2.895 13.403 -11.055 1.00 94.81 200 LYS A O 1
ATOM 1615 N N . ASP A 1 201 ? -1.963 14.552 -9.374 1.00 95.31 201 ASP A N 1
ATOM 1616 C CA . ASP A 1 201 ? -1.010 13.494 -8.998 1.00 95.31 201 ASP A CA 1
ATOM 1617 C C . ASP A 1 201 ? -1.673 12.116 -8.819 1.00 95.31 201 ASP A C 1
ATOM 1619 O O . ASP A 1 201 ? -1.115 11.109 -9.239 1.00 95.31 201 ASP A O 1
ATOM 1623 N N . ILE A 1 202 ? -2.884 12.057 -8.250 1.00 95.25 202 ILE A N 1
ATOM 1624 C CA . ILE A 1 202 ? -3.640 10.799 -8.125 1.00 95.25 202 ILE A CA 1
ATOM 1625 C C . ILE A 1 202 ? -4.053 10.216 -9.480 1.00 95.25 202 ILE A C 1
ATOM 1627 O O . ILE A 1 202 ? -3.973 9.008 -9.669 1.00 95.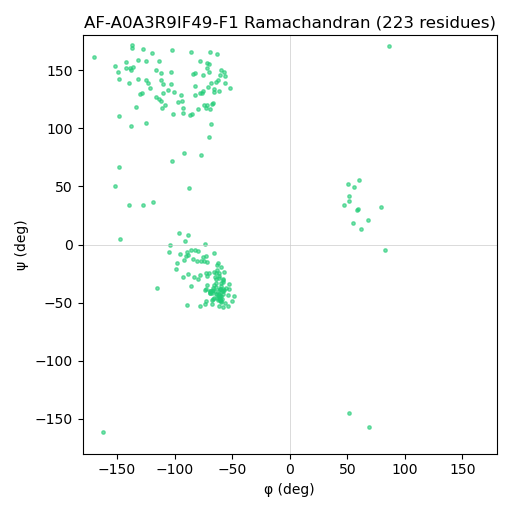25 202 ILE A O 1
ATOM 1631 N N . GLU A 1 203 ? -4.475 11.057 -10.424 1.00 95.88 203 GLU A N 1
ATOM 1632 C CA . GLU A 1 203 ? -4.886 10.624 -11.763 1.00 95.88 203 GLU A CA 1
ATOM 1633 C C . GLU A 1 203 ? -3.672 10.098 -12.531 1.00 95.88 203 GLU A C 1
ATOM 1635 O O . GLU A 1 203 ? -3.759 9.063 -13.183 1.00 95.88 203 GLU A O 1
ATOM 1640 N N . ILE A 1 204 ? -2.523 10.763 -12.377 1.00 96.81 204 ILE A N 1
ATOM 1641 C CA . ILE A 1 204 ? -1.244 10.332 -12.946 1.00 96.81 204 ILE A CA 1
ATOM 1642 C C . ILE A 1 204 ? -0.842 8.964 -12.390 1.00 96.81 204 ILE A C 1
ATOM 1644 O O . ILE A 1 204 ? -0.588 8.039 -13.156 1.00 96.81 204 ILE A O 1
ATOM 1648 N N . VAL A 1 205 ? -0.814 8.811 -11.063 1.00 97.44 205 VAL A N 1
ATOM 1649 C CA . VAL A 1 205 ? -0.413 7.549 -10.426 1.00 97.44 205 VAL A CA 1
ATOM 1650 C C . VAL A 1 205 ? -1.320 6.397 -10.850 1.00 97.44 205 VAL A C 1
ATOM 1652 O O . VAL A 1 205 ? -0.822 5.316 -11.154 1.00 97.44 205 VAL A O 1
ATOM 1655 N N . LEU A 1 206 ? -2.636 6.612 -10.885 1.00 96.44 206 LEU A N 1
ATOM 1656 C CA . LEU A 1 206 ? -3.582 5.571 -11.277 1.00 96.44 206 LEU A CA 1
ATOM 1657 C C . LEU A 1 206 ? -3.485 5.221 -12.761 1.00 96.44 206 LEU A C 1
ATOM 1659 O O . LEU A 1 206 ? -3.508 4.041 -13.085 1.00 96.44 206 LEU A O 1
ATOM 1663 N N . SER A 1 207 ? -3.304 6.211 -13.638 1.00 96.88 207 SER A N 1
ATOM 1664 C CA . SER A 1 207 ? -3.070 5.977 -15.069 1.00 96.88 207 SER A CA 1
ATOM 1665 C C . SER A 1 207 ? -1.790 5.168 -15.305 1.00 96.88 207 SER A C 1
ATOM 1667 O O . SER A 1 207 ? -1.787 4.175 -16.027 1.00 96.88 207 SER A O 1
ATOM 1669 N N . ARG A 1 208 ? -0.697 5.517 -14.615 1.00 97.38 208 ARG A N 1
ATOM 1670 C CA . ARG A 1 208 ? 0.565 4.768 -14.702 1.00 97.38 208 ARG A CA 1
ATOM 1671 C C . ARG A 1 208 ? 0.464 3.366 -14.115 1.00 97.38 208 ARG A C 1
ATOM 1673 O O . ARG A 1 208 ? 1.095 2.454 -14.640 1.00 97.38 208 ARG A O 1
ATOM 1680 N N . LEU A 1 209 ? -0.286 3.193 -13.026 1.00 98.06 209 LEU A N 1
ATOM 1681 C CA . LEU A 1 209 ? -0.553 1.876 -12.452 1.00 98.06 209 LEU A CA 1
ATOM 1682 C C . LEU A 1 209 ? -1.345 1.011 -13.436 1.00 98.06 209 LEU A C 1
ATOM 1684 O O . LEU A 1 209 ? -0.963 -0.131 -13.652 1.00 98.06 209 LEU A O 1
ATOM 1688 N N . ASP A 1 210 ? -2.395 1.555 -14.048 1.00 97.75 210 ASP A N 1
ATOM 1689 C CA . ASP A 1 210 ? -3.202 0.863 -15.057 1.00 97.75 210 ASP A CA 1
ATOM 1690 C C . ASP A 1 210 ? -2.352 0.438 -16.263 1.00 97.75 210 ASP A C 1
ATOM 1692 O O . ASP A 1 210 ? -2.312 -0.741 -16.622 1.00 97.75 210 ASP A O 1
ATOM 1696 N N . ALA A 1 211 ? -1.547 1.360 -16.800 1.00 97.44 211 ALA A N 1
ATOM 1697 C CA . ALA A 1 211 ? -0.591 1.056 -17.859 1.00 97.44 211 ALA A CA 1
ATOM 1698 C C . ALA A 1 211 ? 0.411 -0.033 -17.437 1.00 97.44 211 ALA A C 1
ATOM 1700 O O . ALA A 1 211 ? 0.687 -0.952 -18.206 1.00 97.44 211 ALA A O 1
ATOM 1701 N N . TYR A 1 212 ? 0.933 0.025 -16.207 1.00 98.00 212 TYR A N 1
ATOM 1702 C CA . TYR A 1 212 ? 1.840 -0.994 -15.678 1.00 98.00 212 TYR A CA 1
ATOM 1703 C C . TYR A 1 212 ? 1.165 -2.367 -15.558 1.00 98.00 212 TYR A C 1
ATOM 1705 O O . TYR A 1 212 ? 1.764 -3.378 -15.927 1.00 98.00 212 TYR A O 1
ATOM 1713 N N . CYS A 1 213 ? -0.082 -2.422 -15.086 1.00 98.12 213 CYS A N 1
ATOM 1714 C CA . CYS A 1 213 ? -0.881 -3.646 -15.060 1.00 98.12 213 CYS A CA 1
ATOM 1715 C C . CYS A 1 213 ? -1.047 -4.225 -16.471 1.00 98.12 213 CYS A C 1
ATOM 1717 O O . CYS A 1 213 ? -0.794 -5.410 -16.668 1.00 98.12 213 CYS A O 1
ATOM 1719 N N . GLY A 1 214 ? -1.386 -3.393 -17.461 1.00 97.88 214 GLY A N 1
ATOM 1720 C CA . GLY A 1 214 ? -1.500 -3.817 -18.858 1.00 97.88 214 GLY A CA 1
ATOM 1721 C C . GLY A 1 214 ? -0.185 -4.361 -19.423 1.0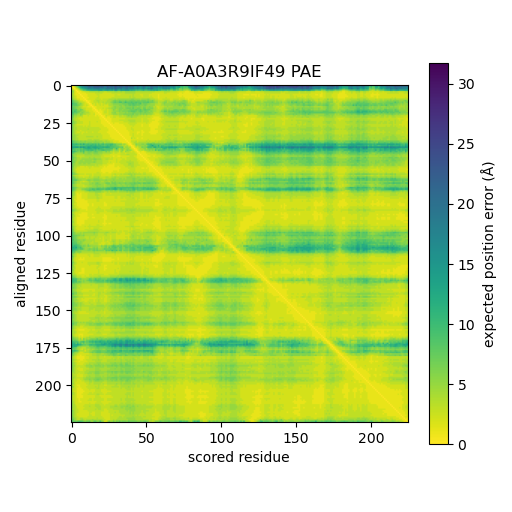0 97.88 214 GLY A C 1
ATOM 1722 O O . GLY A 1 214 ? -0.157 -5.457 -19.977 1.00 97.88 214 GLY A O 1
ATOM 1723 N N . LEU A 1 215 ? 0.921 -3.639 -19.217 1.00 96.75 215 LEU A N 1
ATOM 1724 C CA . LEU A 1 215 ? 2.258 -4.044 -19.666 1.00 96.75 215 LEU A CA 1
ATOM 1725 C C . LEU A 1 215 ? 2.711 -5.368 -19.039 1.00 96.75 215 LEU A C 1
ATOM 1727 O O . LEU A 1 215 ? 3.332 -6.195 -19.699 1.00 96.75 215 LEU A O 1
ATOM 1731 N N . THR A 1 216 ? 2.395 -5.579 -17.763 1.00 97.31 216 THR A N 1
ATOM 1732 C CA . THR A 1 216 ? 2.778 -6.789 -17.024 1.00 97.31 216 THR A CA 1
ATOM 1733 C C . THR A 1 216 ? 1.759 -7.916 -17.144 1.00 97.31 216 THR A C 1
ATOM 1735 O O . THR A 1 216 ? 1.887 -8.909 -16.437 1.00 97.31 216 THR A O 1
ATOM 1738 N N . HIS A 1 217 ? 0.743 -7.788 -18.005 1.00 97.00 217 HIS A N 1
ATOM 1739 C CA . HIS A 1 217 ? -0.342 -8.767 -18.128 1.00 97.00 217 HIS A CA 1
ATOM 1740 C C . HIS A 1 217 ? -0.994 -9.111 -16.775 1.00 97.00 217 HIS A C 1
ATOM 1742 O O . HIS A 1 217 ? -1.358 -10.255 -16.514 1.00 97.00 217 HIS A O 1
ATOM 1748 N N . PHE A 1 218 ? -1.133 -8.104 -15.909 1.00 97.19 218 PHE A N 1
ATOM 1749 C CA . PHE A 1 218 ? -1.692 -8.195 -14.559 1.00 97.19 218 PHE A CA 1
ATOM 1750 C C . PHE A 1 218 ? -0.928 -9.109 -13.585 1.00 97.19 218 PHE A C 1
ATOM 1752 O O . PHE A 1 218 ? -1.417 -9.355 -12.485 1.00 97.19 218 PHE A O 1
ATOM 1759 N N . GLU A 1 219 ? 0.299 -9.538 -13.907 1.00 97.75 219 GLU A N 1
ATOM 1760 C CA . GLU A 1 219 ? 1.162 -10.314 -12.994 1.00 97.75 219 GLU A CA 1
ATOM 1761 C C . GLU A 1 219 ? 1.430 -9.594 -11.662 1.00 97.75 219 GLU A C 1
ATOM 1763 O O . GLU A 1 219 ? 1.749 -10.216 -10.647 1.00 97.75 219 GLU A O 1
ATOM 1768 N N . CYS A 1 220 ? 1.310 -8.265 -11.655 1.00 97.38 220 CYS A N 1
ATOM 1769 C CA . CYS A 1 220 ? 1.513 -7.441 -10.472 1.00 97.38 220 CYS A CA 1
ATOM 1770 C C . CYS A 1 220 ? 0.358 -7.521 -9.465 1.00 97.38 220 CYS A C 1
ATOM 1772 O O . CYS A 1 220 ? 0.540 -7.100 -8.322 1.00 97.38 220 CYS A O 1
ATOM 1774 N N . ILE A 1 221 ? -0.807 -8.054 -9.848 1.00 97.38 221 ILE A N 1
ATOM 1775 C CA . ILE A 1 221 ? -1.949 -8.273 -8.957 1.00 97.38 221 ILE A CA 1
ATOM 1776 C C . ILE A 1 221 ? -1.853 -9.695 -8.406 1.00 97.38 221 ILE A C 1
ATOM 1778 O O . ILE A 1 221 ? -1.993 -10.672 -9.135 1.00 97.38 221 ILE A O 1
ATOM 1782 N N . VAL A 1 222 ? -1.619 -9.823 -7.099 1.00 96.25 222 VAL A N 1
ATOM 1783 C CA . VAL A 1 222 ? -1.420 -11.130 -6.458 1.00 96.25 222 VAL A CA 1
ATOM 1784 C C . VAL A 1 222 ? -2.748 -11.721 -5.995 1.00 96.25 222 VAL A C 1
ATOM 1786 O O . VAL A 1 222 ? -3.028 -12.883 -6.280 1.00 96.25 222 VAL A O 1
ATOM 1789 N N . LYS A 1 223 ? -3.538 -10.947 -5.238 1.00 96.00 223 LYS A N 1
ATOM 1790 C CA . LYS A 1 223 ? -4.879 -11.325 -4.760 1.00 96.00 223 LYS A CA 1
ATOM 1791 C C . LYS A 1 223 ? -5.609 -10.135 -4.137 1.00 96.00 223 LYS A C 1
ATOM 1793 O O . LYS A 1 223 ? -4.974 -9.181 -3.688 1.00 96.00 223 LYS A O 1
ATOM 1798 N N . GLU A 1 224 ? -6.924 -10.248 -4.025 1.00 94.25 224 GLU A N 1
ATOM 1799 C CA . GLU A 1 224 ? -7.713 -9.472 -3.066 1.00 94.25 224 GLU A CA 1
ATOM 1800 C C . GLU A 1 224 ? -7.528 -10.044 -1.647 1.00 94.25 224 GLU A C 1
ATOM 1802 O O . GLU A 1 224 ? -7.289 -11.247 -1.483 1.00 94.25 224 GLU A O 1
ATOM 1807 N N . VAL A 1 225 ? -7.547 -9.171 -0.636 1.00 88.69 225 VAL A N 1
ATOM 1808 C CA . VAL A 1 225 ? -7.316 -9.498 0.784 1.00 88.69 225 VAL A CA 1
ATOM 1809 C C . VAL A 1 225 ? -8.595 -9.324 1.582 1.00 88.69 225 VAL A C 1
ATOM 1811 O O . VAL A 1 225 ? -9.227 -8.250 1.484 1.00 88.69 225 VAL A O 1
#

Secondary structure (DSSP, 8-state):
-----EEEEE-GGGTTSTTT-TTTSPEEHHHHHHHHHHTT-HHHHHHHHHSS-SEEEEEEE-TT-TTTTTS---TT-EEEEEETTEEEEEEEEEEEEE-GGGGGGGTT-TT--EEEEEEEEEEEEEE--SSS-HHHHHHH-TTPPPGGG-HHHHHHHHHH--SHHHHTT-TT--S---SEEE----GGGS-HHHHHTT--HHHHHHHHHHHHHHHTTTTTEEEE-

Organism: Streptococcus mitis (NCBI:txid28037)

Foldseek 3Di:
DQPAFEKEFECPCCCVPVLSVLQVVWAFLVQVLVQCVVVVVVVVNPLSVPDPDGTWRKDFDACPQPQQVVPPGAAQYWYFYDYPFWGFKIWGFHGKDFGQSCCVSRVNPNRGRIMTTTDQIFGFTWGQDAPDQPQVVLVVDPRRDHCVLQVLSNVCCVVPVDTDCLLQQNPPDDDDDHGMHTGDHDPVSDDPVCVVVVPGSVRSSVVSVVVVCVSRVNSRTDGGD

Mean predicted aligned error: 4.17 Å

pLDDT: mean 91.91, std 6.47, range [47.62, 98.44]

Sequence (225 aa):
MLKGNVFVMAGGDGVTTPYLNTIEKKVHKSTIVSILETENECNNIKEIQESEEESFSIWGYSERDNNLKGNPPKSGDIIFITKNNAAIYLVTVFKVIEAKGLDYIWADRKSWKYKLILKNVIRIFIPYPVGVDIEKWCEMHSFAPSLSKIQNINKIYKDSEIGFRHIIGRQLKTGAIQGALKIKIPEYDKTKEEKDMKMKDIEIVLSRLDAYCGLTHFECIVKEV

Radius of gyration: 17.98 Å; Cα contacts (8 Å, |Δi|>4): 396; chains: 1; bounding box: 45×37×48 Å

Solvent-accessible surface area (backbone atoms only — not comparable to full-atom values): 12460 Å² total; per-residue (Å²): 132,89,88,44,53,38,31,41,33,49,34,67,62,43,66,71,37,76,83,39,15,25,59,78,51,50,47,45,41,68,59,56,43,54,42,34,59,76,69,68,41,63,87,61,39,58,66,58,68,72,42,89,61,66,50,33,25,43,49,69,43,38,82,80,40,76,58,36,70,88,56,60,87,49,59,61,15,37,36,34,34,27,50,100,41,25,37,39,32,41,31,30,30,58,40,72,46,76,57,76,79,56,22,58,61,52,79,58,45,72,67,40,48,39,34,34,37,39,39,79,39,31,36,32,50,33,50,52,68,78,97,56,61,62,67,69,49,37,77,72,34,94,78,51,68,59,67,89,60,34,53,45,51,53,48,43,30,75,76,67,64,56,30,44,38,59,34,55,37,43,71,89,63,80,82,75,84,72,56,57,39,66,62,65,57,46,78,89,67,50,54,70,65,49,56,77,69,63,55,51,54,45,56,48,30,51,51,40,43,52,50,48,32,61,71,25,71,43,46,38,57,72,44,80,100